Protein AF-A0A976MBE5-F1 (afdb_monomer_lite)

Organism: Theileria orientalis (NCBI:txid68886)

Secondary structure (DSSP, 8-state):
------PPP-PPPPPTT--EEEETTEEEEGGGEEEE-SSEEEEE-SS-SSTT-EEEEESS--SSGGG--HHHHHHHHHHHHHHHHHHHHHHT-SEEEEEE--SGGGT--SSS--EEEEEE-TTSSSSTTHHHHHHHTT-SPPPPHHHHHHHHHHHHHHHHHHHHH--TT-----PPPHHHHHHHTTEEEE-S---HHHHHHHHHHHHHHHHH-SSS-EEEEEEE-----TT--TTHHHHHHHHHHHHHHH-SS-EEEEEEEEEETHHHHHHHTSPTT-EEE-TT-EEEE-PPPPP--S--HHHHHHHHHHHHHHHHHHHHHHHHHHT--HHHHHHHHHH-EEE-HHHHHHHTS-SEE-----

Foldseek 3Di:
DDPPPDPQWDWDDDDPPDQFADQQPDTHGPLQWQTDTPFKTKGQDQFDAAPLWIKIFTSPFAQFPVRDDPNNVLNSVLVLVLSLVLSCVLVVAPGWDWDWQGDVVSLDPGRGTMITIHGHHVPPDPDPVCVSVCVSVVHGDGDDPVRSSVSSVSSNVSSVVSVVVDSRSPPPVPPPPPCVVCLVVLEAEAAEAQAPVSLVVLLVSLVVSLVVDLEEAHEYEDHYQNDDDPPDAAPRSLVSLVSSLVSQVVGSHQYAYEHEAEQEDSSLLNLLSGDPPRREYEQHHKYKQAHDDHDDDDDPPVVVVVSVVVNVVSVVSSLVSLCVSQVHDSVVSVVRHHVMDMDGRVRCCVSRSGPYYDPPPD

Sequence (362 aa):
MPIRTGIPFELLKIPQTIEFFQFGPVKIFNSQVFAKSKLSYAFVNIKPFAPGHSLVSPLRVVNRYKDLTAEEVYDWSCLVQVVAESLEKMYKGTSCSIIVQDGPEAGQTIPHLHAHIIPRKKDDMDNPDSIYDKVDNNEGTLKTVEEMAELATETKKYVELVANSKSVGSYKSRPPDLPSLLLSERIVYIGYPIQQTVAHLVISQLLYLDYDSQEKPIKIYINSDNEYTKEEGLSTSEIDALNIVDVINYLKNDVITINLGKAYGPAAIILASGTPGKRYVLPRSYTLLRQSPATISFRQAEDIAIYSDEILKARKAIVNVLSKACNKETPEILDRINRGDYMDSQETVNFGLADKILEDIK

InterPro domains:
  IPR001907 ATP-dependent Clp protease proteolytic subunit [PR00127] (177-192)
  IPR001907 ATP-dependent Clp protease proteolytic subunit [PR00127] (257-274)
  IPR001907 ATP-dependent Clp protease proteolytic subunit [PR00127] (278-297)
  IPR001907 ATP-dependent Clp protease proteolytic subunit [PR00127] (336-355)
  IPR001907 ATP-dependent Clp protease proteolytic subunit [cd07017] (177-357)
  IPR011146 HIT-like domain [PF01230] (30-122)
  IPR011146 HIT-like domain [PS51084] (19-127)
  IPR023562 Clp protease proteolytic subunit /Translocation-enhancing protein TepA [PF00574] (177-359)
  IPR023562 Clp protease proteolytic subunit /Translocation-enhancing protein TepA [PTHR10381] (151-359)
  IPR029045 ClpP/crotonase-like domain superfamily [SSF52096] (170-360)
  IPR036265 HIT-like superfamily [G3DSA:3.30.428.10] (20-159)
  IPR036265 HIT-like superfamily [SSF54197] (28-153)
  IPR039383 FHIT family [cd01275] (23-136)

Structure (mmCIF, N/CA/C/O backbone):
data_AF-A0A976MBE5-F1
#
_entry.id   AF-A0A976MBE5-F1
#
loop_
_atom_site.group_PDB
_atom_site.id
_atom_site.type_symbol
_atom_site.label_atom_id
_atom_site.label_alt_id
_atom_site.label_comp_id
_atom_site.label_asym_id
_atom_site.label_entity_id
_atom_site.label_seq_id
_atom_site.pdbx_PDB_ins_code
_atom_site.Cartn_x
_atom_site.Cartn_y
_atom_site.Cartn_z
_atom_site.occupancy
_atom_site.B_iso_or_equiv
_atom_site.auth_seq_id
_atom_site.auth_comp_id
_atom_site.auth_asym_id
_atom_site.auth_atom_id
_atom_site.pdbx_PDB_model_num
ATOM 1 N N . MET A 1 1 ? 3.316 10.613 -1.545 1.00 32.41 1 MET A N 1
ATOM 2 C CA . MET A 1 1 ? 4.023 10.374 -2.828 1.00 32.41 1 MET A CA 1
ATOM 3 C C . MET A 1 1 ? 3.695 8.950 -3.249 1.00 32.41 1 MET A C 1
ATOM 5 O O . MET A 1 1 ? 3.899 8.074 -2.418 1.00 32.41 1 MET A O 1
ATOM 9 N N . PRO A 1 2 ? 3.077 8.696 -4.414 1.00 33.22 2 PRO A N 1
ATOM 10 C CA . PRO A 1 2 ? 2.443 7.409 -4.655 1.00 33.22 2 PRO A CA 1
ATOM 11 C C . PRO A 1 2 ? 3.500 6.335 -4.910 1.00 33.22 2 PRO A C 1
ATOM 13 O O . PRO A 1 2 ? 4.254 6.404 -5.878 1.00 33.22 2 PRO A O 1
ATOM 16 N N . ILE A 1 3 ? 3.495 5.306 -4.067 1.00 34.41 3 ILE A N 1
ATOM 17 C CA . ILE A 1 3 ? 4.054 3.990 -4.373 1.00 34.41 3 ILE A CA 1
ATOM 18 C C . ILE A 1 3 ? 3.074 3.335 -5.361 1.00 34.41 3 ILE A C 1
ATOM 20 O O . ILE A 1 3 ? 2.311 2.443 -5.020 1.00 34.41 3 ILE A O 1
ATOM 24 N N . ARG A 1 4 ? 3.020 3.844 -6.596 1.00 37.09 4 ARG A N 1
ATOM 25 C CA . ARG A 1 4 ? 2.508 3.085 -7.743 1.00 37.09 4 ARG A CA 1
ATOM 26 C C . ARG A 1 4 ? 3.725 2.468 -8.410 1.00 37.09 4 ARG A C 1
ATOM 28 O O . ARG A 1 4 ? 4.304 3.025 -9.336 1.00 37.09 4 ARG A O 1
ATOM 35 N N . THR A 1 5 ? 4.183 1.363 -7.839 1.00 36.84 5 THR A N 1
ATOM 36 C CA . THR A 1 5 ? 5.299 0.583 -8.366 1.00 36.84 5 THR A CA 1
ATOM 37 C C . THR A 1 5 ? 4.878 -0.077 -9.669 1.00 36.84 5 THR A C 1
ATOM 39 O O . THR A 1 5 ? 4.110 -1.031 -9.642 1.00 36.84 5 THR A O 1
ATOM 42 N N . GLY A 1 6 ? 5.413 0.447 -10.773 1.00 41.72 6 GLY A N 1
ATOM 43 C CA . GLY A 1 6 ? 5.666 -0.265 -12.021 1.00 41.72 6 GLY A CA 1
ATOM 44 C C . GLY A 1 6 ? 4.429 -0.722 -12.783 1.00 41.72 6 GLY A C 1
ATOM 45 O O . GLY A 1 6 ? 3.764 -1.683 -12.412 1.00 41.72 6 GLY A O 1
ATOM 46 N N . ILE A 1 7 ? 4.198 -0.127 -13.953 1.00 44.12 7 ILE A N 1
ATOM 47 C CA . ILE A 1 7 ? 3.603 -0.906 -15.042 1.00 44.12 7 ILE A CA 1
ATOM 48 C C . ILE A 1 7 ? 4.492 -2.153 -15.184 1.00 44.12 7 ILE A C 1
ATOM 50 O O . ILE A 1 7 ? 5.709 -1.987 -15.330 1.00 44.12 7 ILE A O 1
ATOM 54 N N . PRO A 1 8 ? 3.957 -3.382 -15.076 1.00 59.53 8 PRO A N 1
ATOM 55 C CA . PRO A 1 8 ? 4.763 -4.560 -15.341 1.00 59.53 8 PRO A CA 1
ATOM 56 C C . PRO A 1 8 ? 5.288 -4.430 -16.768 1.00 59.53 8 PRO A C 1
ATOM 58 O O . PRO A 1 8 ? 4.524 -4.158 -17.694 1.00 59.53 8 PRO A O 1
ATOM 61 N N . PHE A 1 9 ? 6.604 -4.545 -16.934 1.00 69.25 9 PHE A N 1
ATOM 62 C CA . PHE A 1 9 ? 7.165 -4.616 -18.268 1.00 69.25 9 PHE A CA 1
ATOM 63 C C . PHE A 1 9 ? 6.590 -5.866 -18.942 1.00 69.25 9 PHE A C 1
ATOM 65 O O . PHE A 1 9 ? 6.746 -6.977 -18.435 1.00 69.25 9 PHE A O 1
ATOM 72 N N . GLU A 1 10 ? 5.894 -5.669 -20.056 1.00 78.44 10 GLU A N 1
ATOM 73 C CA . GLU A 1 10 ? 5.249 -6.734 -20.812 1.00 78.44 10 GLU A CA 1
ATOM 74 C C . GLU A 1 10 ? 5.608 -6.583 -22.288 1.00 78.44 10 GLU A C 1
ATOM 76 O O . GLU A 1 10 ? 5.546 -5.488 -22.857 1.00 78.44 10 GLU A O 1
ATOM 81 N N . LEU A 1 11 ? 5.964 -7.704 -22.915 1.00 83.44 11 LEU A N 1
ATOM 82 C CA . LEU A 1 11 ? 6.079 -7.765 -24.362 1.00 83.44 11 LEU A CA 1
ATOM 83 C C . LEU A 1 11 ? 4.690 -7.879 -24.981 1.00 83.44 11 LEU A C 1
ATOM 85 O O . LEU A 1 11 ? 3.944 -8.821 -24.726 1.00 83.44 11 LEU A O 1
ATOM 89 N N . LEU A 1 12 ? 4.368 -6.931 -25.849 1.00 84.75 12 LEU A N 1
ATOM 90 C CA . LEU A 1 12 ? 3.090 -6.866 -26.530 1.00 84.75 12 LEU A CA 1
ATOM 91 C C . LEU A 1 12 ? 3.175 -7.541 -27.894 1.00 84.75 12 LEU A C 1
ATOM 93 O O . LEU A 1 12 ? 4.134 -7.370 -28.651 1.00 84.75 12 LEU A O 1
ATOM 97 N N . LYS A 1 13 ? 2.102 -8.247 -28.264 1.00 86.31 13 LYS A N 1
ATOM 98 C CA . LYS A 1 13 ? 1.925 -8.698 -29.645 1.00 86.31 13 LYS A CA 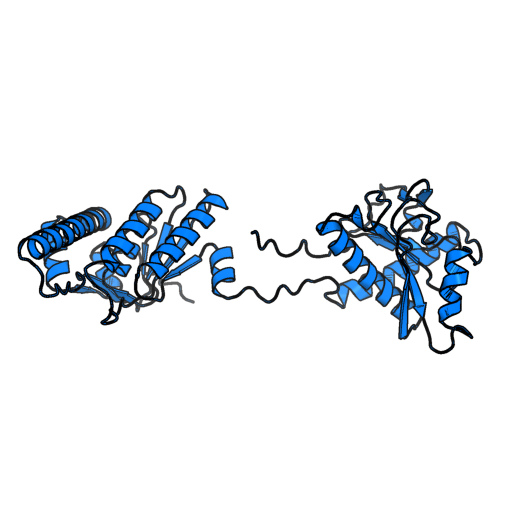1
ATOM 99 C C . LYS A 1 13 ? 1.862 -7.479 -30.559 1.00 86.31 13 LYS A C 1
ATOM 101 O O . LYS A 1 13 ? 1.098 -6.545 -30.314 1.00 86.31 13 LYS A O 1
ATOM 106 N N . ILE A 1 14 ? 2.646 -7.506 -31.630 1.00 84.31 14 ILE A N 1
ATOM 107 C CA . ILE A 1 14 ? 2.610 -6.470 -32.658 1.00 84.31 14 ILE A CA 1
ATOM 108 C C . ILE A 1 14 ? 1.386 -6.736 -33.549 1.00 84.31 14 ILE A C 1
ATOM 110 O O . ILE A 1 14 ? 1.323 -7.800 -34.171 1.00 84.31 14 ILE A O 1
ATOM 114 N N . PRO A 1 15 ? 0.396 -5.827 -33.609 1.00 81.25 15 PRO A N 1
ATOM 115 C CA . PRO A 1 15 ? -0.765 -6.009 -34.470 1.00 81.25 15 PRO A CA 1
ATOM 116 C C . PRO A 1 15 ? -0.351 -6.055 -35.943 1.00 81.25 15 PRO A C 1
ATOM 118 O O . PRO A 1 15 ? 0.437 -5.223 -36.390 1.00 81.25 15 PRO A O 1
ATOM 121 N N . GLN A 1 16 ? -0.930 -6.978 -36.715 1.00 79.44 16 GLN A N 1
ATOM 122 C CA . GLN A 1 16 ? -0.707 -7.058 -38.168 1.00 79.44 16 GLN A CA 1
ATOM 123 C C . GLN A 1 16 ? -1.240 -5.830 -38.923 1.00 79.44 16 GLN A C 1
ATOM 125 O O . GLN A 1 16 ? -0.851 -5.592 -40.058 1.00 79.44 16 GLN A O 1
ATOM 130 N N . THR A 1 17 ? -2.109 -5.037 -38.290 1.00 82.81 17 THR A N 1
ATOM 131 C CA . THR A 1 17 ? -2.665 -3.797 -38.844 1.00 82.81 17 THR A CA 1
ATOM 132 C C . THR A 1 17 ? -1.672 -2.635 -38.873 1.00 82.81 17 THR A C 1
ATOM 134 O O . THR A 1 17 ? -1.930 -1.643 -39.547 1.00 82.81 17 THR A O 1
ATOM 137 N N . ILE A 1 18 ? -0.556 -2.716 -38.141 1.00 86.25 18 ILE A N 1
ATOM 138 C CA . ILE A 1 18 ? 0.491 -1.690 -38.179 1.00 86.25 18 ILE A CA 1
ATOM 139 C C . ILE A 1 18 ? 1.402 -1.984 -39.369 1.00 86.25 18 ILE A C 1
ATOM 141 O O . ILE A 1 18 ? 2.072 -3.011 -39.383 1.00 86.25 18 ILE A O 1
ATOM 145 N N . GLU A 1 19 ? 1.466 -1.083 -40.345 1.00 88.56 19 GLU A N 1
ATOM 146 C CA . GLU A 1 19 ? 2.365 -1.242 -41.498 1.00 88.56 19 GLU A CA 1
ATOM 147 C C . GLU A 1 19 ? 3.816 -0.876 -41.152 1.00 88.56 19 GLU A C 1
ATOM 149 O O . GLU A 1 19 ? 4.756 -1.583 -41.523 1.00 88.56 19 GLU A O 1
ATOM 154 N N . PHE A 1 20 ? 4.006 0.220 -40.412 1.00 93.38 20 PHE A N 1
ATOM 155 C CA . PHE A 1 20 ? 5.320 0.730 -40.034 1.00 93.38 20 PHE A CA 1
ATOM 156 C C . PHE A 1 20 ? 5.301 1.457 -38.684 1.00 93.38 20 PHE A C 1
ATOM 158 O O . PHE A 1 20 ? 4.262 1.919 -38.212 1.00 93.38 20 PHE A O 1
ATOM 165 N N . PHE A 1 21 ? 6.484 1.585 -38.092 1.00 94.31 21 PHE A N 1
ATOM 166 C CA . PHE A 1 21 ? 6.779 2.385 -36.911 1.00 94.31 21 PHE A CA 1
ATOM 167 C C . PHE A 1 21 ? 7.607 3.607 -37.312 1.00 94.31 21 PHE A C 1
ATOM 169 O O . PHE A 1 21 ? 8.403 3.550 -38.254 1.00 94.31 21 PHE A O 1
ATOM 176 N N . GLN A 1 22 ? 7.405 4.721 -36.609 1.00 95.69 22 GLN A N 1
ATOM 177 C CA . GLN A 1 22 ? 8.139 5.954 -36.873 1.00 95.69 22 GLN A CA 1
ATOM 178 C C . GLN A 1 22 ? 9.476 5.938 -36.128 1.00 95.69 22 GLN A C 1
ATOM 180 O O . GLN A 1 22 ? 9.496 5.864 -34.903 1.00 95.69 22 GLN A O 1
ATOM 185 N N . PHE A 1 23 ? 10.578 6.064 -36.868 1.00 95.75 23 PHE A N 1
ATOM 186 C CA . PHE A 1 23 ? 11.932 6.164 -36.337 1.00 95.75 23 PHE A CA 1
ATOM 187 C C . PHE A 1 23 ? 12.566 7.502 -36.754 1.00 95.75 23 PHE A C 1
ATOM 189 O O . PHE A 1 23 ? 13.260 7.601 -37.767 1.00 95.75 23 PHE A O 1
ATOM 196 N N . GLY A 1 24 ? 12.267 8.577 -36.016 1.00 93.31 24 GLY A N 1
ATOM 197 C CA . GLY A 1 24 ? 12.671 9.931 -36.415 1.00 93.31 24 GLY A CA 1
ATOM 198 C C . GLY A 1 24 ? 12.044 10.303 -37.769 1.00 93.31 24 GLY A C 1
ATOM 199 O O . GLY A 1 24 ? 10.820 10.269 -37.871 1.00 93.31 24 GLY A O 1
ATOM 200 N N . PRO A 1 25 ? 12.820 10.627 -38.821 1.00 93.38 25 PRO A N 1
ATOM 201 C CA . PRO A 1 25 ? 12.311 10.847 -40.176 1.00 93.38 25 PRO A CA 1
ATOM 202 C C . PRO A 1 25 ? 12.132 9.549 -40.992 1.00 93.38 25 PRO A C 1
ATOM 204 O O . PRO A 1 25 ? 11.602 9.597 -42.101 1.00 93.38 25 PRO A O 1
ATOM 207 N N . VAL A 1 26 ? 12.570 8.395 -40.476 1.00 94.00 26 VAL A N 1
ATOM 208 C CA . VAL A 1 26 ? 12.582 7.103 -41.180 1.00 94.00 26 VAL A CA 1
ATOM 209 C C . VAL A 1 26 ? 11.377 6.254 -40.770 1.00 94.00 26 VAL A C 1
ATOM 211 O O . VAL A 1 26 ? 10.885 6.344 -39.646 1.00 94.00 26 VAL A O 1
ATOM 214 N N . LYS A 1 27 ? 10.894 5.407 -41.684 1.00 94.75 27 LYS A N 1
ATOM 215 C CA . LYS A 1 27 ? 9.860 4.403 -41.405 1.00 94.75 27 LYS A CA 1
ATOM 216 C C . LYS A 1 27 ? 10.495 3.023 -41.286 1.00 94.75 27 LYS A C 1
ATOM 218 O O . LYS A 1 27 ? 11.219 2.613 -42.188 1.00 94.75 27 LYS A O 1
ATOM 223 N N . ILE A 1 28 ? 10.186 2.314 -40.205 1.00 95.69 28 ILE A N 1
ATOM 224 C CA . ILE A 1 28 ? 10.599 0.924 -39.984 1.00 95.69 28 ILE A CA 1
ATOM 225 C C . ILE A 1 28 ? 9.395 0.032 -40.237 1.00 95.69 28 ILE A C 1
ATOM 227 O O . ILE A 1 28 ? 8.380 0.161 -39.553 1.00 95.69 28 ILE A O 1
ATOM 231 N N . PHE A 1 29 ? 9.479 -0.859 -41.220 1.00 94.81 29 PHE A N 1
ATOM 232 C CA . PHE A 1 29 ? 8.369 -1.759 -41.521 1.00 94.81 29 PHE A CA 1
ATOM 233 C C . PHE A 1 29 ? 8.149 -2.736 -40.371 1.00 94.81 29 PHE A C 1
ATOM 235 O O . PHE A 1 29 ? 9.099 -3.180 -39.731 1.00 94.81 29 PHE A O 1
ATOM 242 N N . ASN A 1 30 ? 6.895 -3.115 -40.129 1.00 93.44 30 ASN A N 1
ATOM 243 C CA . ASN A 1 30 ? 6.549 -4.077 -39.079 1.00 93.44 30 ASN A CA 1
ATOM 244 C C . ASN A 1 30 ? 7.340 -5.392 -39.214 1.00 93.44 30 ASN A C 1
ATOM 246 O O . ASN A 1 30 ? 7.809 -5.932 -38.219 1.00 93.44 30 ASN A O 1
ATOM 250 N N . SER A 1 31 ? 7.603 -5.840 -40.447 1.00 94.00 31 SER A N 1
ATOM 251 C CA . SER A 1 31 ? 8.430 -7.021 -40.725 1.00 94.00 31 SER A CA 1
ATOM 252 C C . SER A 1 31 ? 9.848 -6.949 -40.150 1.00 94.00 31 SER A C 1
ATOM 254 O O . SER A 1 31 ? 10.450 -7.989 -39.921 1.00 94.00 31 SER A O 1
ATOM 256 N N . GLN A 1 32 ? 10.378 -5.752 -39.895 1.00 95.62 32 GLN A N 1
ATOM 257 C CA . GLN A 1 32 ? 11.725 -5.519 -39.366 1.00 95.62 32 GLN A CA 1
ATOM 258 C C . GLN A 1 32 ? 11.743 -5.415 -37.829 1.00 95.62 32 GLN A C 1
ATOM 260 O O . GLN A 1 32 ? 12.816 -5.385 -37.221 1.00 95.62 32 GLN A O 1
ATOM 265 N N . VAL A 1 33 ? 10.569 -5.345 -37.192 1.00 96.81 33 VAL A N 1
ATOM 266 C CA . VAL A 1 33 ? 10.404 -5.216 -35.740 1.00 96.81 33 VAL A CA 1
ATOM 267 C C . VAL A 1 33 ? 10.233 -6.598 -35.123 1.00 96.81 33 VAL A C 1
ATOM 269 O O . VAL A 1 33 ? 9.331 -7.352 -35.480 1.00 96.81 33 VAL A O 1
ATOM 272 N N . PHE A 1 34 ? 11.076 -6.925 -34.147 1.00 95.69 34 PHE A N 1
ATOM 273 C CA . PHE A 1 34 ? 11.062 -8.239 -33.499 1.00 95.69 34 PHE A CA 1
ATOM 274 C C . PHE A 1 34 ? 10.587 -8.201 -32.043 1.00 95.69 34 PHE A C 1
ATOM 276 O O . PHE A 1 34 ? 10.244 -9.247 -31.494 1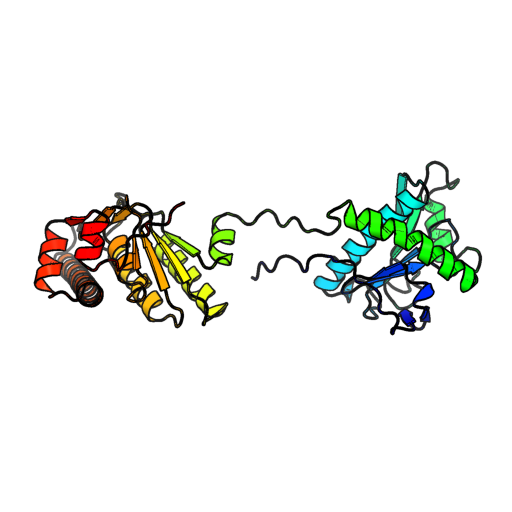.00 95.69 34 PHE A O 1
ATOM 283 N N . ALA A 1 35 ? 10.515 -7.021 -31.416 1.00 94.44 35 ALA A N 1
ATOM 284 C CA . ALA A 1 35 ? 9.959 -6.860 -30.075 1.00 94.44 35 ALA A CA 1
ATOM 285 C C . ALA A 1 35 ? 9.252 -5.511 -29.909 1.00 94.44 35 ALA A C 1
ATOM 287 O O . ALA A 1 35 ? 9.656 -4.504 -30.491 1.00 94.44 35 ALA A O 1
ATOM 288 N N . LYS A 1 36 ? 8.210 -5.484 -29.078 1.00 94.81 36 LYS A N 1
ATOM 289 C CA . LYS A 1 36 ? 7.477 -4.271 -28.711 1.00 94.81 36 LYS A CA 1
ATOM 290 C C . LYS A 1 36 ? 7.023 -4.373 -27.257 1.00 94.81 36 LYS A C 1
ATOM 292 O O . LYS A 1 36 ? 6.491 -5.403 -26.859 1.00 94.81 36 LYS A O 1
ATOM 297 N N . SER A 1 37 ? 7.198 -3.303 -26.499 1.00 92.06 37 SER A N 1
ATOM 298 C CA . SER A 1 37 ? 6.630 -3.101 -25.164 1.00 92.06 37 SER A CA 1
ATOM 299 C C . SER A 1 37 ? 5.550 -2.013 -25.214 1.00 92.06 37 SER A C 1
ATOM 301 O O . SER A 1 37 ? 5.098 -1.606 -26.293 1.00 92.06 37 SER A O 1
ATOM 303 N N . LYS A 1 38 ? 5.087 -1.533 -24.056 1.00 91.94 38 LYS A N 1
ATOM 304 C CA . LYS A 1 38 ? 4.051 -0.494 -24.005 1.00 91.94 38 LYS A CA 1
ATOM 305 C C . LYS A 1 38 ? 4.526 0.811 -24.644 1.00 91.94 38 LYS A C 1
ATOM 307 O O . LYS A 1 38 ? 3.738 1.457 -25.335 1.00 91.94 38 LYS A O 1
ATOM 312 N N . LEU A 1 39 ? 5.782 1.190 -24.403 1.00 94.88 39 LEU A N 1
ATOM 313 C CA . LEU A 1 39 ? 6.323 2.499 -24.777 1.00 94.88 39 LEU A CA 1
ATOM 314 C C . LEU A 1 39 ? 7.556 2.418 -25.682 1.00 94.88 39 LEU A C 1
ATOM 316 O O . LEU A 1 39 ? 8.031 3.463 -26.113 1.00 94.88 39 LEU A O 1
ATOM 320 N N . SER A 1 40 ? 8.039 1.220 -26.021 1.00 96.12 40 SER A N 1
ATOM 321 C CA . SER A 1 40 ? 9.274 1.020 -26.787 1.00 96.12 40 SER A CA 1
ATOM 322 C C . SER A 1 40 ? 9.155 -0.126 -27.791 1.00 96.12 40 SER A C 1
ATOM 324 O O . SER A 1 40 ? 8.234 -0.945 -27.743 1.00 96.12 40 SER A O 1
ATOM 326 N N . TYR A 1 41 ? 10.085 -0.183 -28.737 1.00 97.62 41 TYR A N 1
ATOM 327 C CA . TYR A 1 41 ? 10.160 -1.228 -29.752 1.00 97.62 41 TYR A CA 1
ATOM 328 C C . TYR A 1 41 ? 11.612 -1.502 -30.152 1.00 97.62 41 TYR A C 1
ATOM 330 O O . TYR A 1 41 ? 12.495 -0.660 -29.971 1.00 97.62 41 TYR A O 1
ATOM 338 N N . ALA A 1 42 ? 11.857 -2.708 -30.661 1.00 97.69 42 ALA A N 1
ATOM 339 C CA . ALA A 1 42 ? 13.169 -3.169 -31.092 1.00 97.69 42 ALA A CA 1
ATOM 340 C C . ALA A 1 42 ? 13.114 -3.746 -32.504 1.00 97.69 42 ALA A C 1
ATOM 342 O O . ALA A 1 42 ? 12.192 -4.492 -32.854 1.00 97.69 42 ALA A O 1
ATOM 343 N N . PHE A 1 43 ? 14.109 -3.397 -33.308 1.00 97.81 43 PHE A N 1
ATOM 344 C CA . PHE A 1 43 ? 14.156 -3.704 -34.730 1.00 97.81 43 PHE A CA 1
ATOM 345 C C . PHE A 1 43 ? 15.590 -3.930 -35.205 1.00 97.81 43 PHE A C 1
ATOM 347 O O . PHE A 1 43 ? 16.557 -3.518 -34.561 1.00 97.81 43 PHE A O 1
ATOM 354 N N . VAL A 1 44 ? 15.734 -4.642 -36.319 1.00 96.56 44 VAL A N 1
ATOM 355 C CA . VAL A 1 44 ? 17.049 -4.966 -36.886 1.00 96.56 44 VAL A CA 1
ATOM 356 C C . VAL A 1 44 ? 17.679 -3.737 -37.549 1.00 96.56 44 VAL A C 1
ATOM 358 O O . VAL A 1 44 ? 16.977 -2.912 -38.135 1.00 96.56 44 VAL A O 1
ATOM 361 N N . ASN A 1 45 ? 19.006 -3.600 -37.473 1.00 93.88 45 ASN A N 1
ATOM 362 C CA . ASN A 1 45 ? 19.706 -2.517 -38.165 1.00 93.88 45 ASN A CA 1
ATOM 363 C C . ASN A 1 45 ? 19.756 -2.786 -39.683 1.00 93.88 45 ASN A C 1
ATOM 365 O O . ASN A 1 45 ? 19.978 -3.918 -40.109 1.00 93.88 45 ASN A O 1
ATOM 369 N N . ILE A 1 46 ? 19.584 -1.744 -40.503 1.00 92.19 46 ILE A N 1
ATOM 370 C CA . ILE A 1 46 ? 19.656 -1.828 -41.972 1.00 92.19 46 ILE A CA 1
ATOM 371 C C . ILE A 1 46 ? 21.092 -1.995 -42.484 1.00 92.19 46 ILE A C 1
ATOM 373 O O . ILE A 1 46 ? 21.316 -2.596 -43.534 1.00 92.19 46 ILE A O 1
ATOM 377 N N . LYS A 1 47 ? 22.074 -1.471 -41.743 1.00 90.88 47 LYS A N 1
ATOM 378 C CA . LYS A 1 47 ? 23.496 -1.550 -42.088 1.00 90.88 47 LYS A CA 1
ATOM 379 C C . LYS A 1 47 ? 24.299 -2.091 -40.899 1.00 90.88 47 LYS A C 1
ATOM 381 O O . LYS A 1 47 ? 25.016 -1.338 -40.248 1.00 90.88 47 LYS A O 1
ATOM 386 N N . PRO A 1 48 ? 24.141 -3.379 -40.552 1.00 89.19 48 PRO A N 1
ATOM 387 C CA . PRO A 1 48 ? 24.879 -3.971 -39.447 1.00 89.19 48 PRO A CA 1
ATOM 388 C C . PRO A 1 48 ? 26.361 -4.134 -39.816 1.00 89.19 48 PRO A C 1
ATOM 390 O O . PRO A 1 48 ? 26.687 -4.658 -40.885 1.00 89.19 48 PRO A O 1
ATOM 393 N N . PHE A 1 49 ? 27.269 -3.740 -38.920 1.00 86.94 49 PHE A N 1
ATOM 394 C CA . PHE A 1 49 ? 28.700 -4.070 -39.047 1.00 86.94 49 PHE A CA 1
ATOM 395 C C . PHE A 1 49 ? 29.098 -5.346 -38.297 1.00 86.94 49 PHE A C 1
ATOM 397 O O . PHE A 1 49 ? 30.191 -5.866 -38.508 1.00 86.94 49 PHE A O 1
ATOM 404 N N . ALA A 1 50 ? 28.226 -5.856 -37.426 1.00 87.88 50 ALA A N 1
ATOM 405 C CA . ALA A 1 50 ? 28.433 -7.089 -36.677 1.00 87.88 50 ALA A CA 1
ATOM 406 C C . ALA A 1 50 ? 27.140 -7.926 -36.633 1.00 87.88 50 ALA A C 1
ATOM 408 O O . ALA A 1 50 ? 26.041 -7.357 -36.645 1.00 87.88 50 ALA A O 1
ATOM 409 N N . PRO A 1 51 ? 27.236 -9.269 -36.563 1.00 89.69 51 PRO A N 1
ATOM 410 C CA . PRO A 1 51 ? 26.072 -10.129 -36.372 1.00 89.69 51 PRO A CA 1
ATOM 411 C C . PRO A 1 51 ? 25.271 -9.735 -35.124 1.00 89.69 51 PRO A C 1
ATOM 413 O O . PRO A 1 51 ? 25.836 -9.544 -34.050 1.00 89.69 51 PRO A O 1
ATOM 416 N N . GLY A 1 52 ? 23.952 -9.611 -35.273 1.00 90.94 52 GLY A N 1
ATOM 417 C CA . GLY A 1 52 ? 23.043 -9.244 -34.187 1.00 90.94 52 GLY A CA 1
ATOM 418 C C . GLY A 1 52 ? 22.933 -7.753 -33.888 1.00 90.94 52 GLY A C 1
ATOM 419 O O . GLY A 1 52 ? 22.138 -7.390 -33.027 1.00 90.94 52 GLY A O 1
ATOM 420 N N . HIS A 1 53 ? 23.659 -6.882 -34.600 1.00 95.56 53 HIS A N 1
ATOM 421 C CA . HIS A 1 53 ? 23.541 -5.428 -34.448 1.00 95.56 53 HIS A CA 1
ATOM 422 C C . HIS A 1 53 ? 22.101 -4.963 -34.693 1.00 95.56 53 HIS A C 1
ATOM 424 O O . HIS A 1 53 ? 21.615 -4.934 -35.823 1.00 95.56 53 HIS A O 1
ATOM 430 N N . SER A 1 54 ? 21.427 -4.603 -33.605 1.00 97.25 54 SER A N 1
ATOM 431 C CA . SER A 1 54 ? 20.012 -4.233 -33.585 1.00 97.25 54 SER A CA 1
ATOM 432 C C . SER A 1 54 ? 19.802 -2.935 -32.817 1.00 97.25 54 SER A C 1
ATOM 434 O O . SER A 1 54 ? 20.718 -2.422 -32.171 1.00 97.25 54 SER A O 1
ATOM 436 N N . LEU A 1 55 ? 18.591 -2.396 -32.900 1.00 97.69 55 LEU A N 1
ATOM 437 C CA . LEU A 1 55 ? 18.222 -1.098 -32.356 1.00 97.69 55 LEU A CA 1
ATOM 438 C C . LEU A 1 55 ? 17.038 -1.225 -31.399 1.00 97.69 55 LEU A C 1
ATOM 440 O O . LEU A 1 55 ? 16.114 -1.997 -31.650 1.00 97.69 55 LEU A O 1
ATOM 444 N N . VAL A 1 56 ? 17.055 -0.441 -30.318 1.00 98.06 56 VAL A N 1
ATOM 445 C CA . VAL A 1 56 ? 15.929 -0.298 -29.378 1.00 98.06 56 VAL A CA 1
ATOM 446 C C . VAL A 1 56 ? 15.608 1.178 -29.186 1.00 98.06 56 VAL A C 1
ATOM 448 O O . VAL A 1 56 ? 16.496 1.970 -28.868 1.00 98.06 56 VAL A O 1
ATOM 451 N N . SER A 1 57 ? 14.343 1.559 -29.347 1.00 97.88 57 SER A N 1
ATOM 452 C CA . SER A 1 57 ? 13.912 2.960 -29.369 1.00 97.88 57 SER A CA 1
ATOM 453 C C . SER A 1 57 ? 12.522 3.134 -28.729 1.00 97.88 57 SER A C 1
ATOM 455 O O . SER A 1 57 ? 11.718 2.196 -28.770 1.00 97.88 57 SER A O 1
ATOM 457 N N . PRO A 1 58 ? 12.215 4.281 -28.092 1.00 97.56 58 PRO A N 1
ATOM 458 C CA . PRO A 1 58 ? 10.864 4.574 -27.619 1.00 97.56 58 PRO A CA 1
ATOM 459 C C . PRO A 1 58 ? 9.902 4.763 -28.803 1.00 97.56 58 PRO A C 1
ATOM 461 O O . PRO A 1 58 ? 10.271 5.295 -29.840 1.00 97.56 58 PRO A O 1
ATOM 464 N N . LEU A 1 59 ? 8.641 4.352 -28.651 1.00 96.50 59 LEU A N 1
ATOM 465 C CA . LEU A 1 59 ? 7.593 4.494 -29.672 1.00 96.50 59 LEU A CA 1
ATOM 466 C C . LEU A 1 59 ? 7.266 5.961 -29.970 1.00 96.50 59 LEU A C 1
ATOM 468 O O . LEU A 1 59 ? 6.948 6.310 -31.107 1.00 96.50 59 LEU A O 1
ATOM 472 N N . ARG A 1 60 ? 7.307 6.820 -28.945 1.00 96.75 60 ARG A N 1
ATOM 473 C CA . ARG A 1 60 ? 7.210 8.267 -29.133 1.00 96.75 60 ARG A CA 1
ATOM 474 C C . ARG A 1 60 ? 8.532 8.757 -29.709 1.00 96.75 60 ARG A C 1
ATOM 476 O O . ARG A 1 60 ? 9.588 8.450 -29.169 1.00 96.75 60 ARG A O 1
ATOM 483 N N . VAL A 1 61 ? 8.474 9.565 -30.765 1.00 96.81 61 VAL A N 1
ATOM 484 C CA . VAL A 1 61 ? 9.679 10.185 -31.322 1.00 96.81 61 VAL A CA 1
ATOM 485 C C . VAL A 1 61 ? 10.216 11.206 -30.321 1.00 96.81 61 VAL A C 1
ATOM 487 O O . VAL A 1 61 ? 9.578 12.218 -30.031 1.00 96.81 61 VAL A O 1
ATOM 490 N N . VAL A 1 62 ? 11.383 10.895 -29.769 1.00 96.12 62 VAL A N 1
ATOM 491 C CA . VAL A 1 62 ? 12.100 11.687 -28.769 1.00 96.12 62 VAL A CA 1
ATOM 492 C C . VAL A 1 62 ? 13.529 11.868 -29.247 1.00 96.12 62 VAL A C 1
ATOM 494 O O . VAL A 1 62 ? 14.162 10.865 -29.554 1.00 96.12 62 VAL A O 1
ATOM 497 N N . ASN A 1 63 ? 14.045 13.098 -29.309 1.00 95.94 63 ASN A N 1
ATOM 498 C CA . ASN A 1 63 ? 15.379 13.365 -29.862 1.00 95.94 63 ASN A CA 1
ATOM 499 C C . ASN A 1 63 ? 16.492 13.011 -28.874 1.00 95.94 63 ASN A C 1
ATOM 501 O O . ASN A 1 63 ? 17.519 12.468 -29.277 1.00 95.94 63 ASN A O 1
ATOM 505 N N . ARG A 1 64 ? 16.288 13.328 -27.590 1.00 95.94 64 ARG A N 1
ATOM 506 C CA . ARG A 1 64 ? 17.310 13.223 -26.548 1.00 95.94 64 ARG A CA 1
ATOM 507 C C . ARG A 1 64 ? 16.853 12.366 -25.375 1.00 95.94 64 ARG A C 1
ATOM 509 O O . ARG A 1 64 ? 15.674 12.333 -25.043 1.00 95.94 64 ARG A O 1
ATOM 516 N N . TYR A 1 65 ? 17.797 11.748 -24.675 1.00 96.12 65 TYR A N 1
ATOM 517 C CA . TYR A 1 65 ? 17.530 10.956 -23.472 1.00 96.12 65 TYR A CA 1
ATOM 518 C C . TYR A 1 65 ? 16.797 11.764 -22.391 1.00 96.12 65 TYR A C 1
ATOM 520 O O . TYR A 1 65 ? 15.855 11.277 -21.771 1.00 96.12 65 TYR A O 1
ATOM 528 N N . LYS A 1 66 ? 17.172 13.038 -22.216 1.00 95.75 66 LYS A N 1
ATOM 529 C CA . LYS A 1 66 ? 16.546 13.954 -21.245 1.00 95.75 66 LYS A CA 1
ATOM 530 C C . LYS A 1 66 ? 15.062 14.253 -21.512 1.00 95.75 66 LYS A C 1
ATOM 532 O O . LYS A 1 66 ? 14.391 14.771 -20.627 1.00 95.75 66 LYS A O 1
ATOM 537 N N . ASP A 1 67 ? 14.575 13.977 -22.720 1.00 96.12 67 ASP A N 1
ATOM 538 C CA . ASP A 1 67 ? 13.204 14.276 -23.143 1.00 96.12 67 ASP A CA 1
ATOM 539 C C . ASP A 1 67 ? 12.245 13.088 -22.870 1.00 96.12 67 ASP A C 1
ATOM 541 O O . ASP A 1 67 ? 11.052 13.151 -23.201 1.00 96.12 67 ASP A O 1
ATOM 545 N N . LEU A 1 68 ? 12.751 11.988 -22.290 1.00 96.06 68 LEU A N 1
ATOM 546 C CA . LEU A 1 68 ? 11.954 10.846 -21.842 1.00 96.06 68 LEU A CA 1
ATOM 547 C C . LEU A 1 68 ? 11.228 11.137 -20.526 1.00 96.06 68 LEU A C 1
ATOM 549 O O . LEU A 1 68 ? 11.760 11.752 -19.603 1.00 96.06 68 LEU A O 1
ATOM 553 N N . THR A 1 69 ? 10.016 10.607 -20.406 1.00 94.50 69 THR A N 1
ATOM 554 C CA . THR A 1 69 ? 9.314 10.494 -19.124 1.00 94.50 69 THR A CA 1
ATOM 555 C C . THR A 1 69 ? 9.900 9.358 -18.280 1.00 94.50 69 THR A C 1
ATOM 557 O O . THR A 1 69 ? 10.541 8.444 -18.798 1.00 94.50 69 THR A O 1
ATOM 560 N N . ALA A 1 70 ? 9.640 9.361 -16.969 1.00 88.44 70 ALA A N 1
ATOM 561 C CA . ALA A 1 70 ? 10.095 8.288 -16.079 1.00 88.44 70 ALA A CA 1
ATOM 562 C C . ALA A 1 70 ? 9.566 6.898 -16.494 1.00 88.44 70 ALA A C 1
ATOM 564 O O . ALA A 1 70 ? 10.287 5.907 -16.380 1.00 88.44 70 ALA A O 1
ATOM 565 N N . GLU A 1 71 ? 8.332 6.826 -17.008 1.00 87.56 71 GLU A N 1
ATOM 566 C CA . GLU A 1 71 ? 7.752 5.578 -17.522 1.00 87.56 71 GLU A CA 1
ATOM 567 C C . GLU A 1 71 ? 8.479 5.085 -18.779 1.00 87.56 71 GLU A C 1
ATOM 569 O O . GLU A 1 71 ? 8.760 3.894 -18.893 1.00 87.56 71 GLU A O 1
ATOM 574 N N . GLU A 1 72 ? 8.829 5.991 -19.697 1.00 92.94 72 GLU A N 1
ATOM 575 C CA . GLU A 1 72 ? 9.573 5.644 -20.913 1.00 92.94 72 GLU A CA 1
ATOM 576 C C . GLU A 1 72 ? 11.007 5.215 -20.601 1.00 92.94 72 GLU A C 1
ATOM 578 O O . GLU A 1 72 ? 11.467 4.233 -21.171 1.00 92.94 72 GLU A O 1
ATOM 583 N N . VAL A 1 73 ? 11.699 5.885 -19.668 1.00 93.44 73 VAL A N 1
ATOM 584 C CA . VAL A 1 73 ? 13.040 5.464 -19.216 1.00 93.44 73 VAL A CA 1
ATOM 585 C C . VAL A 1 73 ? 13.001 4.025 -18.708 1.00 93.44 73 VAL A C 1
ATOM 587 O O . VAL A 1 73 ? 13.854 3.214 -19.075 1.00 93.44 73 VAL A O 1
ATOM 590 N N . TYR A 1 74 ? 12.007 3.701 -17.881 1.00 89.31 74 TYR A N 1
ATOM 591 C CA . TYR A 1 74 ? 11.837 2.362 -17.332 1.00 89.31 74 TYR A CA 1
ATOM 592 C C . TYR A 1 74 ? 11.545 1.326 -18.423 1.00 89.31 74 TYR A C 1
ATOM 594 O O . TYR A 1 74 ? 12.274 0.341 -18.541 1.00 89.31 74 TYR A O 1
ATOM 602 N N . ASP A 1 75 ? 10.512 1.554 -19.234 1.00 90.62 75 ASP A N 1
ATOM 603 C CA . ASP A 1 75 ? 10.075 0.621 -20.277 1.00 90.62 75 ASP A CA 1
ATOM 604 C C . ASP A 1 75 ? 11.173 0.379 -21.328 1.00 90.62 75 ASP A C 1
ATOM 606 O O . ASP A 1 75 ? 11.470 -0.773 -21.655 1.00 90.62 75 ASP A O 1
ATOM 610 N N . TRP A 1 76 ? 11.844 1.444 -21.779 1.00 94.25 76 TRP A N 1
ATOM 611 C CA . TRP A 1 76 ? 12.945 1.366 -22.740 1.00 94.25 76 TRP A CA 1
ATOM 612 C C . TRP A 1 76 ? 14.141 0.596 -22.177 1.00 94.25 76 TRP A C 1
ATOM 614 O O . TRP A 1 76 ? 14.661 -0.302 -22.840 1.00 94.25 76 TRP A O 1
ATOM 624 N N . SER A 1 77 ? 14.534 0.866 -20.927 1.00 92.31 77 SER A N 1
ATOM 625 C CA . SER A 1 77 ? 15.643 0.156 -20.272 1.00 92.31 77 SER A CA 1
ATOM 626 C C . SER A 1 77 ? 15.351 -1.336 -20.096 1.00 92.31 77 SER A C 1
ATOM 628 O O . SER A 1 77 ? 16.234 -2.172 -20.290 1.00 92.31 77 SER A O 1
ATOM 630 N N . CYS A 1 78 ? 14.108 -1.690 -19.759 1.00 90.19 78 CYS A N 1
ATOM 631 C CA . CYS A 1 78 ? 13.689 -3.086 -19.651 1.00 90.19 78 CYS A CA 1
ATOM 632 C C . CYS A 1 78 ? 13.754 -3.793 -21.010 1.00 90.19 78 CYS A C 1
ATOM 634 O O . CYS A 1 78 ? 14.282 -4.904 -21.100 1.00 90.19 78 CYS A O 1
ATOM 636 N N . LEU A 1 79 ? 13.289 -3.137 -22.079 1.00 92.38 79 LEU A N 1
ATOM 637 C CA . LEU A 1 79 ? 13.368 -3.699 -23.425 1.00 92.38 79 LEU A CA 1
ATOM 638 C C . LEU A 1 79 ? 14.823 -3.880 -23.877 1.00 92.38 79 LEU A C 1
ATOM 640 O O . LEU A 1 79 ? 15.157 -4.935 -24.411 1.00 92.38 79 LEU A O 1
ATOM 644 N N . VAL A 1 80 ? 15.705 -2.913 -23.600 1.00 94.81 80 VAL A N 1
ATOM 645 C CA . VAL A 1 80 ? 17.151 -3.021 -23.866 1.00 94.81 80 VAL A CA 1
ATOM 646 C C . VAL A 1 80 ? 17.751 -4.269 -23.208 1.00 94.81 80 VAL A C 1
ATOM 648 O O . VAL A 1 80 ? 18.470 -5.013 -23.873 1.00 94.81 80 VAL A O 1
ATOM 651 N N . GLN A 1 81 ? 17.420 -4.548 -21.942 1.00 92.00 81 GLN A N 1
ATOM 652 C CA . GLN A 1 81 ? 17.908 -5.743 -21.240 1.00 92.00 81 GLN A CA 1
ATOM 653 C C . GLN A 1 81 ? 17.440 -7.045 -21.904 1.00 92.00 81 GLN A C 1
ATOM 655 O O . GLN A 1 81 ? 18.245 -7.957 -22.099 1.00 92.00 81 GLN A O 1
ATOM 660 N N . VAL A 1 82 ? 16.155 -7.132 -22.273 1.00 91.44 82 VAL A N 1
ATOM 661 C CA . VAL A 1 82 ? 15.606 -8.321 -22.946 1.00 91.44 82 VAL A CA 1
ATOM 662 C C . VAL A 1 82 ? 16.288 -8.539 -24.289 1.00 91.44 82 VAL A C 1
ATOM 664 O O . VAL A 1 82 ? 16.685 -9.661 -24.603 1.00 91.44 82 VAL A O 1
ATOM 667 N N . VAL A 1 83 ? 16.447 -7.479 -25.079 1.00 94.25 83 VAL A N 1
ATOM 668 C CA . VAL A 1 83 ? 17.046 -7.559 -26.415 1.00 94.25 83 VAL A CA 1
ATOM 669 C C . VAL A 1 83 ? 18.522 -7.947 -26.335 1.00 94.25 83 VAL A C 1
ATOM 671 O O . VAL A 1 83 ? 18.935 -8.841 -27.069 1.00 94.25 83 VAL A O 1
ATOM 674 N N . ALA A 1 84 ? 19.295 -7.358 -25.417 1.00 94.69 84 ALA A N 1
ATOM 675 C CA . ALA A 1 84 ? 20.707 -7.692 -25.227 1.00 94.69 84 ALA A CA 1
ATOM 676 C C . ALA A 1 84 ? 20.910 -9.185 -24.929 1.00 94.69 84 ALA A C 1
ATOM 678 O O . ALA A 1 84 ? 21.652 -9.862 -25.636 1.00 94.69 84 ALA A O 1
ATOM 679 N N . GLU A 1 85 ? 20.173 -9.736 -23.963 1.00 91.69 85 GLU A N 1
ATOM 680 C CA . GLU A 1 85 ? 20.260 -11.163 -23.635 1.00 91.69 85 GLU A CA 1
ATOM 681 C C . GLU A 1 85 ? 19.766 -12.063 -24.776 1.00 91.69 85 GLU A C 1
ATOM 683 O O . GLU A 1 85 ? 20.308 -13.146 -25.008 1.00 91.69 85 GLU A O 1
ATOM 688 N N . SER A 1 86 ? 18.727 -11.634 -25.495 1.00 93.19 86 SER A N 1
ATOM 689 C CA . SER A 1 86 ? 18.191 -12.392 -26.631 1.00 93.19 86 SER A CA 1
ATOM 690 C C . SER A 1 86 ? 19.228 -12.524 -27.737 1.00 93.19 86 SER A C 1
ATOM 692 O O . SER A 1 86 ? 19.433 -13.619 -28.263 1.00 93.19 86 SER A O 1
ATOM 694 N N . LEU A 1 87 ? 19.927 -11.430 -28.041 1.00 95.38 87 LEU A N 1
ATOM 695 C CA . LEU A 1 87 ? 20.998 -11.401 -29.028 1.00 95.38 87 LEU A CA 1
ATOM 696 C C . LEU A 1 87 ? 22.234 -12.171 -28.548 1.00 95.38 87 LEU A C 1
ATOM 698 O O . LEU A 1 87 ? 22.817 -12.915 -29.333 1.00 95.38 87 LEU A O 1
ATOM 702 N N . GLU A 1 88 ? 22.605 -12.085 -27.268 1.00 94.12 88 GLU A N 1
ATOM 703 C CA . GLU A 1 88 ? 23.662 -12.927 -26.692 1.00 94.12 88 GLU A CA 1
ATOM 704 C C . GLU A 1 88 ? 23.343 -14.420 -26.861 1.00 94.12 88 GLU A C 1
ATOM 706 O O . GLU A 1 88 ? 24.177 -15.174 -27.365 1.00 94.12 88 GLU A O 1
ATOM 711 N N . LYS A 1 89 ? 22.120 -14.858 -26.530 1.00 92.56 89 LYS A N 1
ATOM 712 C CA . LYS A 1 89 ? 21.700 -16.261 -26.699 1.00 92.56 89 LYS A CA 1
ATOM 713 C C . LYS A 1 89 ? 21.686 -16.691 -28.163 1.00 92.56 89 LYS A C 1
ATOM 715 O O . LYS A 1 89 ? 22.194 -17.766 -28.479 1.00 92.56 89 LYS A O 1
ATOM 720 N N . MET A 1 90 ? 21.126 -15.864 -29.044 1.00 94.81 90 MET A N 1
ATOM 721 C CA . MET A 1 90 ? 21.036 -16.147 -30.477 1.00 94.81 90 MET A CA 1
ATOM 722 C C . MET A 1 90 ? 22.422 -16.299 -31.102 1.00 94.81 90 MET A C 1
ATOM 724 O O . MET A 1 90 ? 22.708 -17.286 -31.779 1.00 94.81 90 MET A O 1
ATOM 728 N N . TYR A 1 91 ? 23.317 -15.355 -30.819 1.00 94.75 91 TYR A N 1
ATOM 729 C CA . TYR A 1 91 ? 24.633 -15.317 -31.439 1.00 94.75 91 TYR A CA 1
ATOM 730 C C . TYR A 1 91 ? 25.704 -16.059 -30.652 1.00 94.75 91 TYR A C 1
ATOM 732 O O . TYR A 1 91 ? 26.835 -16.114 -31.125 1.00 94.75 91 TYR A O 1
ATOM 740 N N . LYS A 1 92 ? 25.384 -16.687 -29.513 1.00 93.38 92 LYS A N 1
ATOM 741 C CA . LYS A 1 92 ? 26.353 -17.307 -28.587 1.00 93.38 92 LYS A CA 1
ATOM 742 C C . LYS A 1 92 ? 27.381 -16.293 -28.060 1.00 93.38 92 LYS A C 1
ATOM 744 O O . LYS A 1 92 ? 28.567 -16.606 -27.960 1.00 93.38 92 LYS A O 1
ATOM 749 N N . GLY A 1 93 ? 26.935 -15.061 -27.827 1.00 91.00 93 GLY A N 1
ATOM 750 C CA . GLY A 1 93 ? 27.709 -14.011 -27.171 1.00 91.00 93 GLY A CA 1
ATOM 751 C C . GLY A 1 93 ? 27.831 -14.256 -25.667 1.00 91.00 93 GLY A C 1
ATOM 752 O O . GLY A 1 93 ? 27.008 -14.949 -25.073 1.00 91.00 93 GLY A O 1
ATOM 753 N N . THR A 1 94 ? 28.876 -13.699 -25.062 1.00 91.94 94 THR A N 1
ATOM 754 C CA . THR A 1 94 ? 29.108 -13.725 -23.602 1.00 91.94 94 THR A CA 1
ATOM 755 C C . THR A 1 94 ? 28.944 -12.352 -22.956 1.00 91.94 94 THR A C 1
ATOM 757 O O . THR A 1 94 ? 29.004 -12.235 -21.735 1.00 91.94 94 THR A O 1
ATOM 760 N N . SER A 1 95 ? 28.820 -11.314 -23.777 1.00 92.19 95 SER A N 1
ATOM 761 C CA . SER A 1 95 ? 28.658 -9.921 -23.377 1.00 92.19 95 SER A CA 1
ATOM 762 C C . SER A 1 95 ? 27.935 -9.155 -24.485 1.00 92.19 95 SER A C 1
ATOM 764 O O . SER A 1 95 ? 27.740 -9.676 -25.584 1.00 92.19 95 SER A O 1
ATOM 766 N N . CYS A 1 96 ? 27.559 -7.906 -24.221 1.00 93.31 96 CYS A N 1
ATOM 767 C CA . CYS A 1 96 ? 26.883 -7.050 -25.185 1.00 93.31 96 CYS A CA 1
ATOM 768 C C . CYS A 1 96 ? 27.414 -5.618 -25.086 1.00 93.31 96 CYS A C 1
ATOM 770 O O . CYS A 1 96 ? 27.585 -5.081 -23.992 1.00 93.31 96 CYS A O 1
ATOM 772 N N . SER A 1 97 ? 27.641 -4.983 -26.233 1.00 95.06 97 SER A N 1
ATOM 773 C CA . SER A 1 97 ? 27.845 -3.539 -26.320 1.00 95.06 97 SER A CA 1
ATOM 774 C C . SER A 1 97 ? 26.479 -2.863 -26.447 1.00 95.06 97 SER A C 1
ATOM 776 O O . SER A 1 97 ? 25.685 -3.227 -27.315 1.00 95.06 97 SER A O 1
ATOM 778 N N . ILE A 1 98 ? 26.206 -1.905 -25.561 1.00 96.31 98 ILE A N 1
ATOM 779 C CA . ILE A 1 98 ? 24.994 -1.079 -25.555 1.00 96.31 98 ILE A CA 1
ATOM 780 C C . ILE A 1 98 ? 25.455 0.362 -25.747 1.00 96.31 98 ILE A C 1
ATOM 782 O O . ILE A 1 98 ? 26.089 0.924 -24.858 1.00 96.31 98 ILE A O 1
ATOM 786 N N . ILE A 1 99 ? 25.189 0.935 -26.918 1.00 95.56 99 ILE A N 1
ATOM 787 C CA . ILE A 1 99 ? 25.734 2.238 -27.320 1.00 95.56 99 ILE A CA 1
ATOM 788 C C . ILE A 1 99 ? 24.579 3.199 -27.578 1.00 95.56 99 ILE A C 1
ATOM 790 O O . ILE A 1 99 ? 23.663 2.878 -28.333 1.00 95.56 99 ILE A O 1
ATOM 794 N N . VAL A 1 100 ? 24.623 4.373 -26.948 1.00 95.75 100 VAL A N 1
ATOM 795 C CA . VAL A 1 100 ? 23.598 5.418 -27.058 1.00 95.75 100 VAL A CA 1
ATOM 796 C C . VAL A 1 100 ? 24.286 6.729 -27.407 1.00 95.75 100 VAL A C 1
ATOM 798 O O . VAL A 1 100 ? 25.038 7.267 -26.599 1.00 95.75 100 VAL A O 1
ATOM 801 N N . GLN A 1 101 ? 24.008 7.248 -28.598 1.00 94.50 101 GLN A N 1
ATOM 802 C CA . GLN A 1 101 ? 24.475 8.562 -29.033 1.00 94.50 101 GLN A CA 1
ATOM 803 C C . GLN A 1 101 ? 23.370 9.590 -28.749 1.00 94.50 101 GLN A C 1
ATOM 805 O O . GLN A 1 101 ? 22.353 9.642 -29.443 1.00 94.50 101 GLN A O 1
ATOM 810 N N . ASP A 1 102 ? 23.528 10.372 -27.677 1.00 95.50 102 ASP A N 1
ATOM 811 C CA . ASP A 1 102 ? 22.526 11.348 -27.231 1.00 95.50 102 ASP A CA 1
ATOM 812 C C . ASP A 1 102 ? 22.788 12.749 -27.808 1.00 95.50 102 ASP A C 1
ATOM 814 O O . ASP A 1 102 ? 23.359 13.621 -27.151 1.00 95.50 102 ASP A O 1
ATOM 818 N N . GLY A 1 103 ? 22.313 12.978 -29.032 1.00 94.62 103 GLY A N 1
ATOM 819 C CA . GLY A 1 103 ? 22.399 14.259 -29.736 1.00 94.62 103 GLY A CA 1
ATOM 820 C C . GLY A 1 103 ? 23.473 14.311 -30.833 1.00 94.62 103 GLY A C 1
ATOM 821 O O . GLY A 1 103 ? 24.357 13.452 -30.870 1.00 94.62 103 GLY A O 1
ATOM 822 N N . PRO A 1 104 ? 23.404 15.305 -31.740 1.00 92.75 104 PRO A N 1
ATOM 823 C CA . PRO A 1 104 ? 24.253 15.358 -32.933 1.00 92.75 104 PRO A CA 1
ATOM 824 C C . PRO A 1 104 ? 25.753 15.375 -32.623 1.00 92.75 104 PRO A C 1
ATOM 826 O O . PRO A 1 104 ? 26.528 14.678 -33.270 1.00 92.75 104 PRO A O 1
ATOM 829 N N . GLU A 1 105 ? 26.166 16.116 -31.593 1.00 93.69 105 GLU A N 1
ATOM 830 C CA . GLU A 1 105 ? 27.569 16.230 -31.176 1.00 93.69 105 GLU A CA 1
ATOM 831 C C . GLU A 1 105 ? 28.118 14.934 -30.559 1.00 93.69 105 GLU A C 1
ATOM 833 O O . GLU A 1 105 ? 29.330 14.771 -30.459 1.00 93.69 105 GLU A O 1
ATOM 838 N N . ALA A 1 106 ? 27.236 14.013 -30.160 1.00 91.56 106 ALA A N 1
ATOM 839 C CA . ALA A 1 106 ? 27.586 12.681 -29.679 1.00 91.56 106 ALA A CA 1
ATOM 840 C C . ALA A 1 106 ? 27.547 11.617 -30.796 1.00 91.56 106 ALA A C 1
ATOM 842 O O . ALA A 1 106 ? 27.596 10.431 -30.489 1.00 91.56 106 ALA A O 1
ATOM 843 N N . GLY A 1 107 ? 27.411 12.019 -32.068 1.00 89.25 107 GLY A N 1
ATOM 844 C CA . GLY A 1 107 ? 27.377 11.113 -33.224 1.00 89.25 107 GLY A CA 1
ATOM 845 C C . GLY A 1 107 ? 25.974 10.700 -33.683 1.00 89.25 107 GLY A C 1
ATOM 846 O O . GLY A 1 107 ? 25.846 9.943 -34.641 1.00 89.25 107 GLY A O 1
ATOM 847 N N . GLN A 1 108 ? 24.906 11.211 -33.056 1.00 91.00 108 GLN A N 1
ATOM 848 C CA . GLN A 1 108 ? 23.535 10.843 -33.414 1.00 91.00 108 GLN A CA 1
ATOM 849 C C . GLN A 1 108 ? 23.174 11.332 -34.826 1.00 91.00 108 GLN A C 1
ATOM 851 O O . GLN A 1 108 ? 22.994 12.527 -35.064 1.00 91.00 108 GLN A O 1
ATOM 856 N N . THR A 1 109 ? 22.990 10.397 -35.756 1.00 89.00 109 THR A N 1
ATOM 857 C CA . THR A 1 109 ? 22.650 10.706 -37.159 1.00 89.00 109 THR A CA 1
ATOM 858 C C . THR A 1 109 ? 21.146 10.798 -37.415 1.00 89.00 109 THR A C 1
ATOM 860 O O . THR A 1 109 ? 20.697 11.595 -38.239 1.00 89.00 109 THR A O 1
ATOM 863 N N . ILE A 1 110 ? 20.349 10.004 -36.696 1.00 92.19 110 ILE A N 1
ATOM 864 C CA . ILE A 1 110 ? 18.886 10.035 -36.753 1.00 92.19 110 ILE A CA 1
ATOM 865 C C . ILE A 1 110 ? 18.367 10.800 -35.533 1.00 92.19 110 ILE A C 1
ATOM 867 O O . ILE A 1 110 ? 18.664 10.369 -34.420 1.00 92.19 110 ILE A O 1
ATOM 871 N N . PRO A 1 111 ? 17.576 11.884 -35.696 1.00 94.50 111 PRO A N 1
ATOM 872 C CA . PRO A 1 111 ? 17.050 12.684 -34.587 1.00 94.50 111 PRO A CA 1
ATOM 873 C C . PRO A 1 111 ? 15.926 11.932 -33.863 1.00 94.50 111 PRO A C 1
ATOM 875 O O . PRO A 1 111 ? 14.746 12.259 -33.966 1.00 94.50 111 PRO A O 1
ATOM 878 N N . HIS A 1 112 ? 16.309 10.854 -33.192 1.00 97.12 112 HIS A N 1
ATOM 879 C CA . HIS A 1 112 ? 15.480 10.012 -32.363 1.00 97.12 112 HIS A CA 1
ATOM 880 C C . HIS A 1 112 ? 16.384 9.132 -31.499 1.00 97.12 112 HIS A C 1
ATOM 882 O O . HIS A 1 112 ? 17.270 8.455 -32.012 1.00 97.12 112 HIS A O 1
ATOM 888 N N . LEU A 1 113 ? 16.168 9.122 -30.190 1.00 97.19 113 LEU A N 1
ATOM 889 C CA . LEU A 1 113 ? 16.902 8.310 -29.237 1.00 97.19 113 LEU A CA 1
ATOM 890 C C . LEU A 1 113 ? 16.803 6.821 -29.587 1.00 97.19 113 LEU A C 1
ATOM 892 O O . LEU A 1 113 ? 15.712 6.269 -29.726 1.00 97.19 113 LEU A O 1
ATOM 896 N N . HIS A 1 114 ? 17.946 6.153 -29.670 1.00 97.56 114 HIS A N 1
ATOM 897 C CA . HIS A 1 114 ? 18.020 4.706 -29.805 1.00 97.56 114 HIS A CA 1
ATOM 898 C C . HIS A 1 114 ? 19.298 4.172 -29.17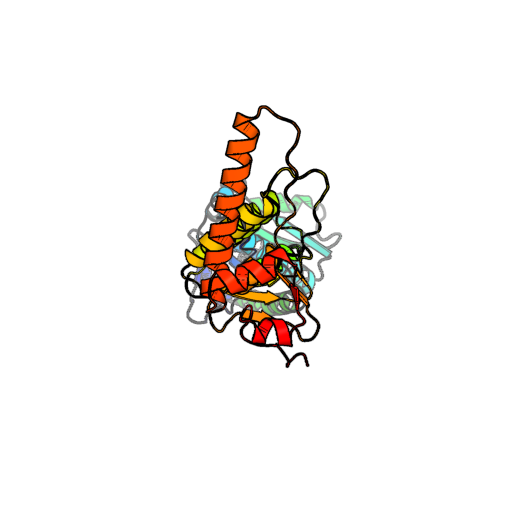2 1.00 97.56 114 HIS A C 1
ATOM 900 O O . HIS A 1 114 ? 20.308 4.869 -29.090 1.00 97.56 114 HIS A O 1
ATOM 906 N N . ALA A 1 115 ? 19.237 2.922 -28.728 1.00 97.62 115 ALA A N 1
ATOM 907 C CA . ALA A 1 115 ? 20.405 2.156 -28.335 1.00 97.62 115 ALA A CA 1
ATOM 908 C C . ALA A 1 115 ? 20.765 1.177 -29.451 1.00 97.62 115 ALA A C 1
ATOM 910 O O . ALA A 1 115 ? 19.901 0.430 -29.914 1.00 97.62 115 ALA A O 1
ATOM 911 N N . HIS A 1 116 ? 22.039 1.138 -29.832 1.00 97.44 116 HIS A N 1
ATOM 912 C CA . HIS A 1 116 ? 22.607 0.020 -30.573 1.00 97.44 116 HIS A CA 1
ATOM 913 C C . HIS A 1 116 ? 22.933 -1.106 -29.601 1.00 97.44 116 HIS A C 1
ATOM 915 O O . HIS A 1 116 ? 23.669 -0.902 -28.636 1.00 97.44 116 HIS A O 1
ATOM 921 N N . ILE A 1 117 ? 22.400 -2.291 -29.879 1.00 97.44 117 ILE A N 1
ATOM 922 C CA . ILE A 1 117 ? 22.607 -3.503 -29.094 1.00 97.44 117 ILE A CA 1
ATOM 923 C C . ILE A 1 117 ? 23.371 -4.494 -29.962 1.00 97.44 117 ILE A C 1
ATOM 925 O O . ILE A 1 117 ? 22.887 -4.895 -31.023 1.00 97.44 117 ILE A O 1
ATOM 929 N N . ILE A 1 118 ? 24.591 -4.832 -29.550 1.00 96.25 118 ILE A N 1
ATOM 930 C CA . ILE A 1 118 ? 25.514 -5.646 -30.344 1.00 96.25 118 ILE A CA 1
ATOM 931 C C . ILE A 1 118 ? 26.096 -6.746 -29.450 1.00 96.25 118 ILE A C 1
ATOM 933 O O . ILE A 1 118 ? 26.887 -6.430 -28.555 1.00 96.25 118 ILE A O 1
ATOM 937 N N . PRO A 1 119 ? 25.736 -8.025 -29.661 1.00 95.56 119 PRO A N 1
ATOM 938 C CA . PRO A 1 119 ? 26.293 -9.122 -28.883 1.00 95.56 119 PRO A CA 1
ATOM 939 C C . PRO A 1 119 ? 27.781 -9.290 -29.204 1.00 95.56 119 PRO A C 1
ATOM 941 O O . PRO A 1 119 ? 28.210 -9.158 -30.350 1.00 95.56 119 PRO A O 1
ATOM 944 N N . ARG A 1 120 ? 28.566 -9.600 -28.178 1.00 94.12 120 ARG A N 1
ATOM 945 C CA . ARG A 1 120 ? 30.022 -9.691 -28.221 1.00 94.12 120 ARG A CA 1
ATOM 946 C C . ARG A 1 120 ? 30.498 -11.081 -27.831 1.00 94.12 120 ARG A C 1
ATOM 948 O O . ARG A 1 120 ? 29.904 -11.765 -26.990 1.00 94.12 120 ARG A O 1
ATOM 955 N N . LYS A 1 121 ? 31.604 -11.493 -28.437 1.00 92.25 121 LYS A N 1
ATOM 956 C CA . LYS A 1 121 ? 32.354 -12.698 -28.071 1.00 92.25 121 LYS A CA 1
ATOM 957 C C . LYS A 1 121 ? 33.787 -12.328 -27.757 1.00 92.25 121 LYS A C 1
ATOM 959 O O . LYS A 1 121 ? 34.289 -11.297 -28.191 1.00 92.25 121 LYS A O 1
ATOM 964 N N . LYS A 1 122 ? 34.458 -13.210 -27.025 1.00 88.44 122 LYS A N 1
ATOM 965 C CA . LYS A 1 122 ? 35.901 -13.106 -26.857 1.00 88.44 122 LYS A CA 1
ATOM 966 C C . LYS A 1 122 ? 36.576 -13.086 -28.237 1.00 88.44 122 LYS A C 1
ATOM 968 O O . LYS A 1 122 ? 36.252 -13.927 -29.074 1.00 88.44 122 LYS A O 1
ATOM 973 N N . ASP A 1 123 ? 37.482 -12.131 -28.429 1.00 85.81 123 ASP A N 1
ATOM 974 C CA . ASP A 1 123 ? 38.306 -11.963 -29.631 1.00 85.81 123 ASP A CA 1
ATOM 975 C C . ASP A 1 123 ? 37.494 -11.749 -30.932 1.00 85.81 123 ASP A C 1
ATOM 977 O O . ASP A 1 123 ? 37.951 -12.076 -32.023 1.00 85.81 123 ASP A O 1
ATOM 981 N N . ASP A 1 124 ? 36.275 -11.196 -30.837 1.00 86.06 124 ASP A N 1
ATOM 982 C CA . ASP A 1 124 ? 35.450 -10.856 -32.010 1.00 86.06 124 ASP A CA 1
ATOM 983 C C . ASP A 1 124 ? 35.915 -9.600 -32.768 1.00 86.06 124 ASP A C 1
ATOM 985 O O . ASP A 1 124 ? 35.479 -9.361 -33.896 1.00 86.06 124 ASP A O 1
ATOM 989 N N . MET A 1 125 ? 36.799 -8.808 -32.157 1.00 83.56 125 MET A N 1
ATOM 990 C CA . MET A 1 125 ? 37.492 -7.670 -32.754 1.00 83.56 125 MET A CA 1
ATOM 991 C C . MET A 1 125 ? 38.919 -7.587 -32.207 1.00 83.56 125 MET A C 1
ATOM 993 O O . MET A 1 125 ? 39.134 -7.843 -31.022 1.00 83.56 125 MET A O 1
ATOM 997 N N . ASP A 1 126 ? 39.863 -7.142 -33.043 1.00 84.19 126 ASP A N 1
ATOM 998 C CA . ASP A 1 126 ? 41.269 -6.949 -32.652 1.00 84.19 126 ASP A CA 1
ATOM 999 C C . ASP A 1 126 ? 41.425 -5.912 -31.526 1.00 84.19 126 ASP A C 1
ATOM 1001 O O . ASP A 1 126 ? 42.208 -6.095 -30.597 1.00 84.19 126 ASP A O 1
ATOM 1005 N N . ASN A 1 127 ? 40.645 -4.827 -31.595 1.00 87.56 127 ASN A N 1
ATOM 1006 C CA . ASN A 1 127 ? 40.507 -3.836 -30.532 1.00 87.56 127 ASN A CA 1
ATOM 1007 C C . ASN A 1 127 ? 39.015 -3.659 -30.190 1.00 87.56 127 ASN A C 1
ATOM 1009 O O . ASN A 1 127 ? 38.263 -3.177 -31.046 1.00 87.56 127 ASN A O 1
ATOM 1013 N N . PRO A 1 128 ? 38.566 -3.998 -28.966 1.00 84.50 128 PRO A N 1
ATOM 1014 C CA . PRO A 1 128 ? 37.171 -3.853 -28.559 1.00 84.50 128 PRO A CA 1
ATOM 1015 C C . PRO A 1 128 ? 36.594 -2.442 -28.706 1.00 84.50 128 PRO A C 1
ATOM 1017 O O . PRO A 1 128 ? 35.400 -2.339 -28.991 1.00 84.50 128 PRO A O 1
ATOM 1020 N N . ASP A 1 129 ? 37.422 -1.399 -28.566 1.00 87.25 129 ASP A N 1
ATOM 1021 C CA . ASP A 1 129 ? 37.004 0.009 -28.645 1.00 87.25 129 ASP A CA 1
ATOM 1022 C C . ASP A 1 129 ? 36.834 0.511 -30.087 1.00 87.25 129 ASP A C 1
ATOM 1024 O O . ASP A 1 129 ? 36.157 1.508 -30.316 1.00 87.25 129 ASP A O 1
ATOM 1028 N N . SER A 1 130 ? 37.337 -0.220 -31.091 1.00 87.69 130 SER A N 1
ATOM 1029 C CA . SER A 1 130 ? 37.096 0.117 -32.509 1.00 87.69 130 SER A CA 1
ATOM 1030 C C . SER A 1 130 ? 35.611 0.080 -32.897 1.00 87.69 130 SER A C 1
ATOM 1032 O O . SER A 1 130 ? 35.221 0.550 -33.963 1.00 87.69 130 SER A O 1
ATOM 1034 N N . ILE A 1 131 ? 34.759 -0.479 -32.032 1.00 86.88 131 ILE A N 1
ATOM 1035 C CA . ILE A 1 131 ? 33.309 -0.471 -32.199 1.00 86.88 131 ILE A CA 1
ATOM 1036 C C . ILE A 1 131 ? 32.729 0.946 -32.234 1.00 86.88 131 ILE A C 1
ATOM 1038 O O . ILE A 1 131 ? 31.754 1.158 -32.949 1.00 86.88 131 ILE A O 1
ATOM 1042 N N . TYR A 1 132 ? 33.311 1.904 -31.504 1.00 85.38 132 TYR A N 1
ATOM 1043 C CA . TYR A 1 132 ? 32.807 3.278 -31.469 1.00 85.38 132 TYR A CA 1
ATOM 1044 C C . TYR A 1 132 ? 32.995 3.951 -32.828 1.00 85.38 132 TYR A C 1
ATOM 1046 O O . TYR A 1 132 ? 32.019 4.424 -33.402 1.00 85.38 132 TYR A O 1
ATOM 1054 N N . ASP A 1 133 ? 34.190 3.834 -33.414 1.00 85.56 133 ASP A N 1
ATOM 1055 C CA . ASP A 1 133 ? 34.476 4.348 -34.758 1.00 85.56 133 ASP A CA 1
ATOM 1056 C C . ASP A 1 133 ? 33.538 3.730 -35.809 1.00 85.56 133 ASP A C 1
ATOM 1058 O O . ASP A 1 133 ? 33.022 4.422 -36.686 1.00 85.56 133 ASP A O 1
ATOM 1062 N N . LYS A 1 134 ? 33.263 2.422 -35.705 1.00 85.44 134 LYS A N 1
ATOM 1063 C CA . LYS A 1 134 ? 32.357 1.714 -36.626 1.00 85.44 134 LYS A CA 1
ATOM 1064 C C . LYS A 1 134 ? 30.910 2.194 -36.525 1.00 85.44 134 LYS A C 1
ATOM 1066 O O . LYS A 1 134 ? 30.228 2.273 -37.549 1.00 85.44 134 LYS A O 1
ATOM 1071 N N . VAL A 1 135 ? 30.431 2.487 -35.314 1.00 83.12 135 VAL A N 1
ATOM 1072 C CA . VAL A 1 135 ? 29.086 3.039 -35.091 1.00 83.12 135 VAL A CA 1
ATOM 1073 C C . VAL A 1 135 ? 29.019 4.476 -35.605 1.00 83.12 135 VAL A C 1
ATOM 1075 O O . VAL A 1 135 ? 28.109 4.790 -36.370 1.00 83.12 135 VAL A O 1
ATOM 1078 N N . ASP A 1 136 ? 29.998 5.314 -35.258 1.00 82.12 136 ASP A N 1
ATOM 1079 C CA . ASP A 1 136 ? 30.061 6.728 -35.649 1.00 82.12 136 ASP A CA 1
ATOM 1080 C C . ASP A 1 136 ? 30.119 6.897 -37.175 1.00 82.12 136 ASP A C 1
ATOM 1082 O O . ASP A 1 136 ? 29.414 7.728 -37.749 1.00 82.12 136 ASP A O 1
ATOM 1086 N N . ASN A 1 137 ? 30.892 6.048 -37.857 1.00 82.25 137 ASN A N 1
ATOM 1087 C CA . ASN A 1 137 ? 31.016 6.057 -39.316 1.00 82.25 137 ASN A CA 1
ATOM 1088 C C . ASN A 1 137 ? 29.880 5.312 -40.037 1.00 82.25 137 ASN A C 1
ATOM 1090 O O . ASN A 1 137 ? 29.874 5.243 -41.272 1.00 82.25 137 ASN A O 1
ATOM 1094 N N . ASN A 1 138 ? 28.919 4.743 -39.296 1.00 79.50 138 ASN A N 1
ATOM 1095 C CA . ASN A 1 138 ? 27.843 3.910 -39.831 1.00 79.50 138 ASN A CA 1
ATOM 1096 C C . ASN A 1 138 ? 28.390 2.837 -40.798 1.00 79.50 138 ASN A C 1
ATOM 1098 O O . ASN A 1 138 ? 27.935 2.701 -41.941 1.00 79.50 138 ASN A O 1
ATOM 1102 N N . GLU A 1 139 ? 29.444 2.131 -40.381 1.00 78.25 139 GLU A N 1
ATOM 1103 C CA . GLU A 1 139 ? 30.049 1.044 -41.151 1.00 78.25 139 GLU A CA 1
ATOM 1104 C C . GLU A 1 139 ? 29.107 -0.168 -41.229 1.00 78.25 139 GLU A C 1
ATOM 1106 O O . GLU A 1 139 ? 28.186 -0.318 -40.431 1.00 78.25 139 GLU A O 1
ATOM 1111 N N . GLY A 1 140 ? 29.319 -1.048 -42.211 1.00 84.31 140 GLY A N 1
ATOM 1112 C CA . GLY A 1 140 ? 28.543 -2.282 -42.365 1.00 84.31 140 GLY A CA 1
ATOM 1113 C C . GLY A 1 140 ? 28.026 -2.520 -43.779 1.00 84.31 140 GLY A C 1
ATOM 1114 O O . GLY A 1 140 ? 28.247 -1.723 -44.694 1.00 84.31 140 GLY A O 1
ATOM 1115 N N . THR A 1 141 ? 27.328 -3.640 -43.957 1.00 85.06 141 THR A N 1
ATOM 1116 C CA . THR A 1 141 ? 26.762 -4.038 -45.255 1.00 85.06 141 THR A CA 1
ATOM 1117 C C . THR A 1 141 ? 25.270 -3.749 -45.277 1.00 85.06 141 THR A C 1
ATOM 1119 O O . THR A 1 141 ? 24.561 -4.139 -44.354 1.00 85.06 141 THR A O 1
ATOM 1122 N N . LEU A 1 142 ? 24.794 -3.070 -46.322 1.00 89.81 142 LEU A N 1
ATOM 1123 C CA . LEU A 1 142 ? 23.372 -2.778 -46.483 1.00 89.81 142 LEU A CA 1
ATOM 1124 C C . LEU A 1 142 ? 22.586 -4.083 -46.667 1.00 89.81 142 LEU A C 1
ATOM 1126 O O . LEU A 1 142 ? 22.936 -4.894 -47.524 1.00 89.81 142 LEU A O 1
ATOM 1130 N N . LYS A 1 143 ? 21.533 -4.263 -45.872 1.00 89.88 143 LYS A N 1
ATOM 1131 C CA . LYS A 1 143 ? 20.627 -5.410 -45.946 1.00 89.88 143 LYS A CA 1
ATOM 1132 C C . LYS A 1 143 ? 19.380 -5.092 -46.763 1.00 89.88 143 LYS A C 1
ATOM 1134 O O . LYS A 1 143 ? 18.875 -3.970 -46.747 1.00 89.88 143 LYS A O 1
ATOM 1139 N N . THR A 1 144 ? 18.891 -6.098 -47.477 1.00 92.25 144 THR A N 1
ATOM 1140 C CA . THR A 1 144 ? 17.599 -6.059 -48.173 1.00 92.25 144 THR A CA 1
ATOM 1141 C C . THR A 1 144 ? 16.440 -6.141 -47.179 1.00 92.25 144 THR A C 1
ATOM 1143 O O . THR A 1 144 ? 16.608 -6.546 -46.025 1.00 92.25 144 THR A O 1
ATOM 1146 N N . VAL A 1 145 ? 15.239 -5.760 -47.618 1.00 89.19 145 VAL A N 1
ATOM 1147 C CA . VAL A 1 145 ? 14.038 -5.814 -46.770 1.00 89.19 145 VAL A CA 1
ATOM 1148 C C . VAL A 1 145 ? 13.718 -7.258 -46.380 1.00 89.19 145 VAL A C 1
ATOM 1150 O O . VAL A 1 145 ? 13.333 -7.511 -45.239 1.00 89.19 145 VAL A O 1
ATOM 1153 N N . GLU A 1 146 ? 13.925 -8.201 -47.298 1.00 91.62 146 GLU A N 1
ATOM 1154 C CA . GLU A 1 146 ? 13.713 -9.631 -47.089 1.00 91.62 146 GLU A CA 1
ATOM 1155 C C . GLU A 1 146 ? 14.672 -10.198 -46.035 1.00 91.62 146 GLU A C 1
ATOM 1157 O O . GLU A 1 146 ? 14.224 -10.849 -45.092 1.00 91.62 146 GLU A O 1
ATOM 1162 N N . GLU A 1 147 ? 15.971 -9.887 -46.126 1.00 92.12 147 GLU A N 1
ATOM 1163 C CA . GLU A 1 147 ? 16.959 -10.320 -45.126 1.00 92.12 147 GLU A CA 1
ATOM 1164 C C . GLU A 1 147 ? 16.654 -9.748 -43.736 1.00 92.12 147 GLU A C 1
ATOM 1166 O O . GLU A 1 147 ? 16.791 -10.440 -42.726 1.00 92.12 147 GLU A O 1
ATOM 1171 N N . MET A 1 148 ? 16.234 -8.480 -43.666 1.00 93.69 148 MET A N 1
ATOM 1172 C CA . MET A 1 148 ? 15.847 -7.857 -42.400 1.00 93.69 148 MET A CA 1
ATOM 1173 C C . MET A 1 148 ? 14.612 -8.535 -41.796 1.00 93.69 148 MET A C 1
ATOM 1175 O O . MET A 1 148 ? 14.560 -8.738 -40.582 1.00 93.69 148 MET A O 1
ATOM 1179 N N . ALA A 1 149 ? 13.634 -8.906 -42.625 1.00 93.25 149 ALA A N 1
ATOM 1180 C CA . ALA A 1 149 ? 12.423 -9.586 -42.177 1.00 93.25 149 ALA A CA 1
ATOM 1181 C C . ALA A 1 149 ? 12.700 -11.005 -41.656 1.00 93.25 149 ALA A C 1
ATOM 1183 O O . ALA A 1 149 ? 12.144 -11.419 -40.632 1.00 93.25 149 ALA A O 1
ATOM 1184 N N . GLU A 1 150 ? 13.586 -11.743 -42.326 1.00 93.94 150 GLU A N 1
ATOM 1185 C CA . GLU A 1 150 ? 14.030 -13.063 -41.874 1.00 93.94 150 GLU A CA 1
ATOM 1186 C C . GLU A 1 150 ? 14.752 -12.961 -40.526 1.00 93.94 150 GLU A C 1
ATOM 1188 O O . GLU A 1 150 ? 14.392 -13.656 -39.570 1.00 93.94 150 GLU A O 1
ATOM 1193 N N . LEU A 1 151 ? 15.686 -12.013 -40.407 1.00 93.75 151 LEU A N 1
ATOM 1194 C CA . LEU A 1 151 ? 16.435 -11.793 -39.176 1.00 93.75 151 LEU A CA 1
ATOM 1195 C C . LEU A 1 151 ? 15.529 -11.384 -38.006 1.00 93.75 151 LEU A C 1
ATOM 1197 O O . LEU A 1 151 ? 15.685 -11.891 -36.892 1.00 93.75 151 LEU A O 1
ATOM 1201 N N . ALA A 1 152 ? 14.558 -10.498 -38.241 1.00 94.50 152 ALA A N 1
ATOM 1202 C CA . ALA A 1 152 ? 13.590 -10.101 -37.223 1.00 94.50 152 ALA A CA 1
ATOM 1203 C C . ALA A 1 152 ? 12.737 -11.299 -36.765 1.00 94.50 152 ALA A C 1
ATOM 1205 O O . ALA A 1 152 ? 12.511 -11.487 -35.567 1.00 94.50 152 ALA A O 1
ATOM 1206 N N . THR A 1 153 ? 12.324 -12.156 -37.703 1.00 94.62 153 THR A N 1
ATOM 1207 C CA . THR A 1 153 ? 11.550 -13.373 -37.413 1.00 94.62 153 THR A CA 1
ATOM 1208 C C . THR A 1 153 ? 12.343 -14.363 -36.562 1.00 94.62 153 THR A C 1
ATOM 1210 O O . THR A 1 153 ? 11.800 -14.948 -35.621 1.00 94.62 153 THR A O 1
ATOM 1213 N N . GLU A 1 154 ? 13.627 -14.553 -36.859 1.00 94.50 154 GLU A N 1
ATOM 1214 C CA . GLU A 1 154 ? 14.504 -15.412 -36.066 1.00 94.50 154 GLU A CA 1
ATOM 1215 C C . GLU A 1 154 ? 14.743 -14.834 -34.664 1.00 94.50 154 GLU A C 1
ATOM 1217 O O . GLU A 1 154 ? 14.534 -15.526 -33.664 1.00 94.50 154 GLU A O 1
ATOM 1222 N N . THR A 1 155 ? 15.077 -13.543 -34.582 1.00 94.56 155 THR A N 1
ATOM 1223 C CA . THR A 1 155 ? 15.356 -12.837 -33.320 1.00 94.56 155 THR A CA 1
ATOM 1224 C C . THR A 1 155 ? 14.156 -12.870 -32.373 1.00 94.56 155 THR A C 1
ATOM 1226 O O . THR A 1 155 ? 14.310 -13.081 -31.167 1.00 94.56 155 THR A O 1
ATOM 1229 N N . LYS A 1 156 ? 12.936 -12.748 -32.910 1.00 94.25 156 LYS A N 1
ATOM 1230 C CA . LYS A 1 156 ? 11.692 -12.789 -32.132 1.00 94.25 156 LYS A CA 1
ATOM 1231 C C . LYS A 1 156 ? 11.546 -14.066 -31.297 1.00 94.25 156 LYS A C 1
ATOM 1233 O O . LYS A 1 156 ? 11.102 -13.993 -30.154 1.00 94.25 156 LYS A O 1
ATOM 1238 N N . LYS A 1 157 ? 11.986 -15.221 -31.814 1.00 93.38 157 LYS A N 1
ATOM 1239 C CA . LYS A 1 157 ? 11.940 -16.505 -31.085 1.00 93.38 157 LYS A CA 1
ATOM 1240 C C . LYS A 1 157 ? 12.779 -16.461 -29.805 1.00 93.38 157 LYS A C 1
ATOM 1242 O O . LYS A 1 157 ? 12.366 -16.978 -28.769 1.00 93.38 157 LYS A O 1
ATOM 1247 N N . TYR A 1 158 ? 13.950 -15.828 -29.869 1.00 92.31 158 TYR A N 1
ATOM 1248 C CA . TYR A 1 158 ? 14.842 -15.679 -28.719 1.00 92.31 158 TYR A CA 1
ATOM 1249 C C . TYR A 1 158 ? 14.311 -14.662 -27.713 1.00 92.31 158 TYR A C 1
ATOM 1251 O O . TYR A 1 158 ? 14.400 -14.908 -26.512 1.00 92.31 158 TYR A O 1
ATOM 1259 N N . VAL A 1 159 ? 13.699 -13.575 -28.190 1.00 90.12 159 VAL A N 1
ATOM 1260 C CA . VAL A 1 159 ? 13.026 -12.591 -27.331 1.00 90.12 159 VAL A CA 1
ATOM 1261 C C . VAL A 1 159 ? 11.890 -13.225 -26.534 1.00 90.12 159 VAL A C 1
ATOM 1263 O O . VAL A 1 159 ? 11.827 -13.046 -25.318 1.00 90.12 159 VAL A O 1
ATOM 1266 N N . GLU A 1 160 ? 11.032 -14.015 -27.180 1.00 87.75 160 GLU A N 1
ATOM 1267 C CA . GLU A 1 160 ? 9.952 -14.740 -26.500 1.00 87.75 160 GLU A CA 1
ATOM 1268 C C . GLU A 1 160 ? 10.507 -15.751 -25.483 1.00 87.75 160 GLU A C 1
ATOM 1270 O O . GLU A 1 160 ? 10.007 -15.847 -24.361 1.00 87.75 160 GLU A O 1
ATOM 1275 N N . LEU A 1 161 ? 11.588 -16.463 -25.823 1.00 86.00 161 LEU A N 1
ATOM 1276 C CA . LEU A 1 161 ? 12.260 -17.381 -24.902 1.00 86.00 161 LEU A CA 1
ATOM 1277 C C . LEU A 1 161 ? 12.840 -16.656 -23.678 1.00 86.00 161 LEU A C 1
ATOM 1279 O O . LEU A 1 161 ? 12.661 -17.118 -22.552 1.00 86.00 161 LEU A O 1
ATOM 1283 N N . VAL A 1 162 ? 13.519 -15.522 -23.875 1.00 84.06 162 VAL A N 1
ATOM 1284 C CA . VAL A 1 162 ? 14.101 -14.724 -22.784 1.00 84.06 162 VAL A CA 1
ATOM 1285 C C . VAL A 1 162 ? 13.009 -14.172 -21.880 1.00 84.06 162 VAL A C 1
ATOM 1287 O O . VAL A 1 162 ? 13.085 -14.379 -20.668 1.00 84.06 162 VAL A O 1
ATOM 1290 N N . ALA A 1 163 ? 11.979 -13.553 -22.456 1.00 78.50 163 ALA A N 1
ATOM 1291 C CA . ALA A 1 163 ? 10.875 -12.959 -21.711 1.00 78.50 163 ALA A CA 1
ATOM 1292 C C . ALA A 1 163 ? 10.082 -13.985 -20.891 1.00 78.50 163 ALA A C 1
ATOM 1294 O O . ALA A 1 163 ? 9.672 -13.687 -19.776 1.00 78.50 163 ALA A O 1
ATOM 1295 N N . ASN A 1 164 ? 9.922 -15.211 -21.397 1.00 74.31 164 ASN A N 1
ATOM 1296 C CA . ASN A 1 164 ? 9.277 -16.290 -20.646 1.00 74.31 164 ASN A CA 1
ATOM 1297 C C . ASN A 1 164 ? 10.195 -16.903 -19.572 1.00 74.31 164 ASN A C 1
ATOM 1299 O O . ASN A 1 164 ? 9.713 -17.409 -18.562 1.00 74.31 164 ASN A O 1
ATOM 1303 N N . SER A 1 165 ? 11.517 -16.886 -19.785 1.00 68.69 165 SER A N 1
ATOM 1304 C CA . SER A 1 165 ? 12.499 -17.487 -18.867 1.00 68.69 165 SER A CA 1
ATOM 1305 C C . SER A 1 165 ? 12.897 -16.594 -17.689 1.00 68.69 165 SER A C 1
ATOM 1307 O O . SER A 1 165 ? 13.391 -17.095 -16.678 1.00 68.69 165 SER A O 1
ATOM 1309 N N . LYS A 1 166 ? 12.718 -15.276 -17.809 1.00 57.75 166 LYS A N 1
ATOM 1310 C CA . LYS A 1 166 ? 13.171 -14.303 -16.816 1.00 57.75 166 LYS A CA 1
ATOM 1311 C C . LYS A 1 166 ? 12.105 -13.268 -16.488 1.00 57.75 166 LYS A C 1
ATOM 1313 O O . LYS A 1 166 ? 11.408 -12.759 -17.351 1.00 57.75 166 LYS A O 1
ATOM 1318 N N . SER A 1 167 ? 12.153 -12.809 -15.242 1.00 54.72 167 SER A N 1
ATOM 1319 C CA . SER A 1 167 ? 11.570 -11.550 -14.784 1.00 54.72 167 SER A CA 1
ATOM 1320 C C . SER A 1 167 ? 12.462 -10.342 -15.161 1.00 54.72 167 SER A C 1
ATOM 1322 O O . SER A 1 167 ? 12.806 -9.542 -14.289 1.00 54.72 167 SER A O 1
ATOM 1324 N N . VAL A 1 168 ? 12.944 -10.238 -16.409 1.00 51.34 168 VAL A N 1
ATOM 1325 C CA . VAL A 1 168 ? 13.719 -9.056 -16.853 1.00 51.34 168 VAL A CA 1
ATOM 1326 C C . VAL A 1 168 ? 12.786 -7.853 -16.869 1.00 51.34 168 VAL A C 1
ATOM 1328 O O . VAL A 1 168 ? 11.676 -7.944 -17.383 1.00 51.34 168 VAL A O 1
ATOM 1331 N N . GLY A 1 169 ? 13.202 -6.748 -16.252 1.00 48.25 169 GLY A N 1
ATOM 1332 C CA . GLY A 1 169 ? 12.336 -5.581 -16.096 1.00 48.25 169 GLY A CA 1
ATOM 1333 C C . GLY A 1 169 ? 11.177 -5.766 -15.113 1.00 48.25 169 GLY A C 1
ATOM 1334 O O . GLY A 1 169 ? 10.352 -4.874 -14.974 1.00 48.25 169 GLY A O 1
ATOM 1335 N N . SER A 1 170 ? 11.102 -6.881 -14.381 1.00 47.16 170 SER A N 1
ATOM 1336 C CA . SER A 1 170 ? 10.306 -6.905 -13.161 1.00 47.16 170 SER A CA 1
ATOM 1337 C C . SER A 1 170 ? 11.100 -6.117 -12.136 1.00 47.16 170 SER A C 1
ATOM 1339 O O . SER A 1 170 ? 12.092 -6.605 -11.586 1.00 47.16 170 SER A O 1
ATOM 1341 N N . TYR A 1 171 ? 10.671 -4.885 -11.865 1.00 43.19 171 TYR A N 1
ATOM 1342 C CA . TYR A 1 171 ? 10.886 -4.327 -10.544 1.00 43.19 171 TYR A CA 1
ATOM 1343 C C . TYR A 1 171 ? 10.317 -5.386 -9.589 1.00 43.19 171 TYR A C 1
ATOM 1345 O O . TYR A 1 171 ? 9.114 -5.441 -9.344 1.00 43.19 171 TYR A O 1
ATOM 1353 N N . LYS A 1 172 ? 11.171 -6.250 -9.027 1.00 46.41 172 LYS A N 1
ATOM 1354 C CA . LYS A 1 172 ? 10.924 -6.711 -7.671 1.00 46.41 172 LYS A CA 1
ATOM 1355 C C . LYS A 1 172 ? 11.013 -5.429 -6.859 1.00 46.41 172 LYS A C 1
ATOM 1357 O O . LYS A 1 172 ? 12.059 -5.124 -6.289 1.00 46.41 172 LYS A O 1
ATOM 1362 N N . SER A 1 173 ? 9.940 -4.626 -6.867 1.00 48.81 173 SER A N 1
ATOM 1363 C CA . SER A 1 173 ? 9.687 -3.698 -5.780 1.00 48.81 173 SER A CA 1
ATOM 1364 C C . SER A 1 173 ? 9.972 -4.528 -4.554 1.00 48.81 173 SER A C 1
ATOM 1366 O O . SER A 1 173 ? 9.445 -5.645 -4.457 1.00 48.81 173 SER A O 1
ATOM 1368 N N . ARG A 1 174 ? 10.894 -4.058 -3.700 1.00 54.94 174 ARG A N 1
ATOM 1369 C CA . ARG A 1 174 ? 11.109 -4.705 -2.405 1.00 54.94 174 ARG A CA 1
ATOM 1370 C C . ARG A 1 174 ? 9.714 -5.042 -1.895 1.00 54.94 174 ARG A C 1
ATOM 1372 O O . ARG A 1 174 ? 8.880 -4.131 -1.965 1.00 54.94 174 ARG A O 1
ATOM 1379 N N . PRO A 1 175 ? 9.429 -6.320 -1.577 1.00 55.47 175 PRO A N 1
ATOM 1380 C CA . PRO A 1 175 ? 8.077 -6.711 -1.218 1.00 55.47 175 PRO A CA 1
ATOM 1381 C C . PRO A 1 175 ? 7.593 -5.671 -0.210 1.00 55.47 175 PRO A C 1
ATOM 1383 O O . PRO A 1 175 ? 8.370 -5.365 0.706 1.00 55.47 175 PRO A O 1
ATOM 1386 N N . PRO A 1 176 ? 6.449 -5.011 -0.477 1.00 67.56 176 PRO A N 1
ATOM 1387 C CA . PRO A 1 176 ? 6.004 -3.908 0.356 1.00 67.56 176 PRO A CA 1
ATOM 1388 C C . PRO A 1 176 ? 6.053 -4.374 1.805 1.00 67.56 176 PRO A C 1
ATOM 1390 O O . PRO A 1 176 ? 5.760 -5.540 2.095 1.00 67.56 176 PRO A O 1
ATOM 1393 N N . ASP A 1 177 ? 6.500 -3.496 2.700 1.00 83.62 177 ASP A N 1
ATOM 1394 C CA . ASP A 1 177 ? 6.455 -3.813 4.118 1.00 83.62 177 ASP A CA 1
ATOM 1395 C C . ASP A 1 177 ? 5.020 -4.207 4.491 1.00 83.62 177 ASP A C 1
ATOM 1397 O O . ASP A 1 177 ? 4.050 -3.779 3.860 1.00 83.62 177 ASP A O 1
ATOM 1401 N N . LEU A 1 178 ? 4.887 -5.080 5.485 1.00 86.00 178 LEU A N 1
ATOM 1402 C CA . LEU A 1 178 ? 3.594 -5.663 5.827 1.00 86.00 178 LEU A CA 1
ATOM 1403 C C . LEU A 1 178 ? 2.497 -4.596 6.067 1.00 86.00 178 LEU A C 1
ATOM 1405 O O . LEU A 1 178 ? 1.405 -4.777 5.529 1.00 86.00 178 LEU A O 1
ATOM 1409 N N . PRO A 1 179 ? 2.753 -3.472 6.776 1.00 87.88 179 PRO A N 1
ATOM 1410 C CA . PRO A 1 179 ? 1.795 -2.367 6.865 1.00 87.88 179 PRO A CA 1
ATOM 1411 C C . PRO A 1 179 ? 1.373 -1.787 5.509 1.00 87.88 179 PRO A C 1
ATOM 1413 O O . PRO A 1 179 ? 0.179 -1.608 5.277 1.00 87.88 179 PRO A O 1
ATOM 1416 N N . SER A 1 180 ? 2.316 -1.534 4.596 1.00 88.44 180 SER A N 1
ATOM 1417 C CA . SER A 1 180 ? 2.003 -1.062 3.239 1.00 88.44 180 SER A CA 1
ATOM 1418 C C . SER A 1 180 ? 1.146 -2.059 2.455 1.00 88.44 180 SER A C 1
ATOM 1420 O O . SER A 1 180 ? 0.217 -1.652 1.757 1.00 88.44 180 SER A O 1
ATOM 1422 N N . LEU A 1 181 ? 1.416 -3.362 2.596 1.00 89.12 181 LEU A N 1
ATOM 1423 C CA . LEU A 1 181 ? 0.622 -4.413 1.958 1.00 89.12 181 LEU A CA 1
ATOM 1424 C C . LEU A 1 181 ? -0.814 -4.447 2.507 1.00 89.12 181 LEU A C 1
ATOM 1426 O O . LEU A 1 181 ? -1.772 -4.487 1.735 1.00 89.12 181 LEU A O 1
ATOM 1430 N N . LEU A 1 182 ? -0.981 -4.365 3.829 1.00 93.94 182 LEU A N 1
ATOM 1431 C CA . LEU A 1 182 ? -2.304 -4.288 4.455 1.00 93.94 182 LEU A CA 1
ATOM 1432 C C . LEU A 1 182 ? -3.069 -3.043 3.992 1.00 93.94 182 LEU A C 1
ATOM 1434 O O . LEU A 1 182 ? -4.235 -3.147 3.614 1.00 93.94 182 LEU A O 1
ATOM 1438 N N . LEU A 1 183 ? -2.404 -1.886 3.938 1.00 94.50 183 LEU A N 1
ATOM 1439 C CA . LEU A 1 183 ? -3.030 -0.644 3.496 1.00 94.50 183 LEU A CA 1
ATOM 1440 C C . LEU A 1 183 ? -3.453 -0.707 2.021 1.00 94.50 183 LEU A C 1
ATOM 1442 O O . LEU A 1 183 ? -4.531 -0.216 1.691 1.00 94.50 183 LEU A O 1
ATOM 1446 N N . SER A 1 184 ? -2.672 -1.357 1.144 1.00 90.44 184 SER A N 1
ATOM 1447 C CA . SER A 1 184 ? -3.083 -1.578 -0.254 1.00 90.44 184 SER A CA 1
ATOM 1448 C C . SER A 1 184 ? -4.338 -2.448 -0.381 1.00 90.44 184 SER A C 1
ATOM 1450 O O . SER A 1 184 ? -5.152 -2.225 -1.274 1.00 90.44 184 SER A O 1
ATOM 1452 N N . GLU A 1 185 ? -4.553 -3.356 0.573 1.00 93.62 185 GLU A N 1
ATOM 1453 C CA . GLU A 1 185 ? -5.775 -4.158 0.709 1.00 93.62 185 GLU A CA 1
ATOM 1454 C C . GLU A 1 185 ? -6.878 -3.440 1.515 1.00 93.62 185 GLU A C 1
ATOM 1456 O O . GLU A 1 185 ? -7.906 -4.033 1.856 1.00 93.62 185 GLU A O 1
ATOM 1461 N N . ARG A 1 186 ? -6.689 -2.144 1.807 1.00 96.69 186 ARG A N 1
ATOM 1462 C CA . ARG A 1 186 ? -7.594 -1.276 2.582 1.00 96.69 186 ARG A CA 1
ATOM 1463 C C . ARG A 1 186 ? -7.819 -1.759 4.016 1.00 96.69 186 ARG A C 1
ATOM 1465 O O . ARG A 1 186 ? -8.915 -1.622 4.566 1.00 96.69 186 ARG A O 1
ATOM 1472 N N . ILE A 1 187 ? -6.777 -2.333 4.613 1.00 97.81 187 ILE A N 1
ATOM 1473 C CA . ILE A 1 187 ? -6.757 -2.818 5.991 1.00 97.81 187 ILE A CA 1
ATOM 1474 C C . ILE A 1 187 ? -5.888 -1.885 6.840 1.00 97.81 187 ILE A C 1
ATOM 1476 O O . ILE A 1 187 ? -4.694 -1.726 6.593 1.00 97.81 187 ILE A O 1
ATOM 1480 N N . VAL A 1 188 ? -6.488 -1.313 7.880 1.00 97.81 188 VAL A N 1
ATOM 1481 C CA . VAL A 1 188 ? -5.819 -0.580 8.958 1.00 97.81 188 VAL A CA 1
ATOM 1482 C C . VAL A 1 188 ? -5.691 -1.512 10.159 1.00 97.81 188 VAL A C 1
ATOM 1484 O O . VAL A 1 188 ? -6.686 -2.062 10.625 1.00 97.81 188 VAL A O 1
ATOM 1487 N N . TYR A 1 189 ? -4.474 -1.713 10.663 1.00 97.25 189 TYR A N 1
ATOM 1488 C CA . TYR A 1 189 ? -4.212 -2.606 11.794 1.00 97.25 189 TYR A CA 1
ATOM 1489 C C . TYR A 1 189 ? -3.863 -1.819 13.061 1.00 97.25 189 TYR A C 1
ATOM 1491 O O . TYR A 1 189 ? -2.874 -1.090 13.100 1.00 97.25 189 TYR A O 1
ATOM 1499 N N . ILE A 1 190 ? -4.658 -2.014 14.110 1.00 96.50 190 ILE A N 1
ATOM 1500 C CA . ILE A 1 190 ? -4.493 -1.423 15.437 1.00 96.50 190 ILE A CA 1
ATOM 1501 C C . ILE A 1 190 ? -4.024 -2.520 16.396 1.00 96.50 190 ILE A C 1
ATOM 1503 O O . ILE A 1 190 ? -4.831 -3.243 16.981 1.00 96.50 190 ILE A O 1
ATOM 1507 N N . GLY A 1 191 ? -2.704 -2.648 16.538 1.00 93.44 191 GLY A N 1
ATOM 1508 C CA . GLY A 1 191 ? -2.064 -3.630 17.425 1.00 93.44 191 GLY A CA 1
ATOM 1509 C C . GLY A 1 191 ? -1.404 -3.051 18.678 1.00 93.44 191 GLY A C 1
ATOM 1510 O O . GLY A 1 191 ? -0.896 -3.803 19.499 1.00 93.44 191 GLY A O 1
ATOM 1511 N N . TYR A 1 192 ? -1.362 -1.725 18.802 1.00 91.38 192 TYR A N 1
ATOM 1512 C CA . TYR A 1 192 ? -0.707 -1.011 19.900 1.00 91.38 192 TYR A CA 1
ATOM 1513 C C . TYR A 1 192 ? -1.740 -0.238 20.732 1.00 91.38 192 TYR A C 1
ATOM 1515 O O . TYR A 1 192 ? -2.871 -0.043 20.265 1.00 91.38 192 TYR A O 1
ATOM 1523 N N . PRO A 1 193 ? -1.388 0.205 21.954 1.00 90.06 193 PRO A N 1
ATOM 1524 C CA . PRO A 1 193 ? -2.219 1.132 22.716 1.00 90.06 193 PRO A CA 1
ATOM 1525 C C . PRO A 1 193 ? -2.577 2.377 21.897 1.00 90.06 193 PRO A C 1
ATOM 1527 O O . PRO A 1 193 ? -1.768 2.860 21.101 1.00 90.06 193 PRO A O 1
ATOM 1530 N N . ILE A 1 194 ? -3.800 2.884 22.065 1.00 90.38 194 ILE A N 1
ATOM 1531 C CA . ILE A 1 194 ? -4.271 4.075 21.352 1.00 90.38 194 ILE A CA 1
ATOM 1532 C C . ILE A 1 194 ? -3.645 5.302 22.007 1.00 90.38 194 ILE A C 1
ATOM 1534 O O . ILE A 1 194 ? -4.184 5.861 22.953 1.00 90.38 194 ILE A O 1
ATOM 1538 N N . GLN A 1 195 ? -2.481 5.684 21.502 1.00 87.12 195 GLN A N 1
ATOM 1539 C CA . GLN A 1 195 ? -1.759 6.894 21.886 1.00 87.12 195 GLN A CA 1
ATOM 1540 C C . GLN A 1 195 ? -1.850 7.920 20.760 1.00 87.12 195 GLN A C 1
ATOM 1542 O O . GLN A 1 195 ? -2.172 7.566 19.623 1.00 87.12 195 GLN A O 1
ATOM 1547 N N . GLN A 1 196 ? -1.462 9.164 21.031 1.00 87.94 196 GLN A N 1
ATOM 1548 C CA . GLN A 1 196 ? -1.516 10.250 20.051 1.00 87.94 196 GLN A CA 1
ATOM 1549 C C . GLN A 1 196 ? -0.841 9.889 18.712 1.00 87.94 196 GLN A C 1
ATOM 1551 O O . GLN A 1 196 ? -1.371 10.173 17.639 1.00 87.94 196 GLN A O 1
ATOM 1556 N N . THR A 1 197 ? 0.317 9.221 18.745 1.00 90.88 197 THR A N 1
ATOM 1557 C CA . THR A 1 197 ? 1.046 8.800 17.534 1.00 90.88 197 THR A CA 1
ATOM 1558 C C . THR A 1 197 ? 0.300 7.722 16.747 1.00 90.88 197 THR A C 1
ATOM 1560 O O . THR A 1 197 ? 0.219 7.803 15.519 1.00 90.88 197 THR A O 1
ATOM 1563 N N . VAL A 1 198 ? -0.280 6.740 17.442 1.00 92.38 198 VAL A N 1
ATOM 1564 C CA . VAL A 1 198 ? -1.094 5.675 16.839 1.00 92.38 198 VAL A CA 1
ATOM 1565 C C . VAL A 1 198 ? -2.373 6.262 16.253 1.00 92.38 198 VAL A C 1
ATOM 1567 O O . VAL A 1 198 ? -2.715 5.955 15.114 1.00 92.38 198 VAL A O 1
ATOM 1570 N N . ALA A 1 199 ? -3.041 7.161 16.973 1.00 93.62 199 ALA A N 1
ATOM 1571 C CA . ALA A 1 199 ? -4.250 7.819 16.503 1.00 93.62 199 ALA A CA 1
ATOM 1572 C C . ALA A 1 199 ? -3.992 8.695 15.276 1.00 93.62 199 ALA A C 1
ATOM 1574 O O . ALA A 1 199 ? -4.708 8.569 14.284 1.00 93.62 199 ALA A O 1
ATOM 1575 N N . HIS A 1 200 ? -2.921 9.497 15.276 1.00 95.25 200 HIS A N 1
ATOM 1576 C CA . HIS A 1 200 ? -2.508 10.256 14.095 1.00 95.25 200 HIS A CA 1
ATOM 1577 C C . HIS A 1 200 ? -2.258 9.348 12.882 1.00 95.25 200 HIS A C 1
ATOM 1579 O O . HIS A 1 200 ? -2.669 9.689 11.769 1.00 95.25 200 HIS A O 1
ATOM 1585 N N . LEU A 1 201 ? -1.617 8.189 13.075 1.00 95.94 201 LEU A N 1
ATOM 1586 C CA . LEU A 1 201 ? -1.368 7.234 11.996 1.00 95.94 201 LEU A CA 1
ATOM 1587 C C . LEU A 1 201 ? -2.668 6.620 11.465 1.00 95.94 201 LEU A C 1
ATOM 1589 O O . LEU A 1 201 ? -2.877 6.610 10.253 1.00 95.94 201 LEU A O 1
ATOM 1593 N N . VAL A 1 202 ? -3.545 6.152 12.356 1.00 97.50 202 VAL A N 1
ATOM 1594 C CA . VAL A 1 202 ? -4.844 5.564 11.997 1.00 97.50 202 VAL A CA 1
ATOM 1595 C C . VAL A 1 202 ? -5.691 6.581 11.235 1.00 97.50 202 VAL A C 1
ATOM 1597 O O . VAL A 1 202 ? -6.158 6.280 10.141 1.00 97.50 202 VAL A O 1
ATOM 1600 N N . ILE A 1 203 ? -5.821 7.807 11.746 1.00 97.94 203 ILE A N 1
ATOM 1601 C CA . ILE A 1 203 ? -6.561 8.890 11.082 1.00 97.94 203 ILE A CA 1
ATOM 1602 C C . ILE A 1 203 ? -5.978 9.177 9.694 1.00 97.94 203 ILE A C 1
ATOM 1604 O O . ILE A 1 203 ? -6.720 9.251 8.715 1.00 97.94 203 ILE A O 1
ATOM 1608 N N . SER A 1 204 ? -4.651 9.280 9.581 1.00 97.75 204 SER A N 1
ATOM 1609 C CA . SER A 1 204 ? -3.986 9.527 8.296 1.00 97.75 204 SER A CA 1
ATOM 1610 C C . SER A 1 204 ? -4.257 8.410 7.283 1.00 97.75 204 SER A C 1
ATOM 1612 O O . SER A 1 204 ? -4.515 8.689 6.112 1.00 97.75 204 SER A O 1
ATOM 1614 N N . GLN A 1 205 ? -4.230 7.149 7.723 1.00 97.62 205 GLN A N 1
ATOM 1615 C CA . GLN A 1 205 ? -4.531 5.992 6.877 1.00 97.62 205 GLN A CA 1
ATOM 1616 C C . GLN A 1 205 ? -6.000 5.976 6.440 1.00 97.62 205 GLN A C 1
ATOM 1618 O O . GLN A 1 205 ? -6.274 5.754 5.264 1.00 97.62 205 GLN A O 1
ATOM 1623 N N . LEU A 1 206 ? -6.936 6.266 7.346 1.00 97.81 206 LEU A N 1
ATOM 1624 C CA . LEU A 1 206 ? -8.366 6.345 7.039 1.00 97.81 206 LEU A CA 1
ATOM 1625 C C . LEU A 1 206 ? -8.672 7.425 5.991 1.00 97.81 206 LEU A C 1
ATOM 1627 O O . LEU A 1 206 ? -9.327 7.139 4.989 1.00 97.81 206 LEU A O 1
ATOM 1631 N N . LEU A 1 207 ? -8.135 8.636 6.169 1.00 97.38 207 LEU A N 1
ATOM 1632 C CA . LEU A 1 207 ? -8.307 9.737 5.214 1.00 97.38 207 LEU A CA 1
ATOM 1633 C C . LEU A 1 207 ? -7.676 9.426 3.851 1.00 97.38 207 LEU A C 1
ATOM 1635 O O . LEU A 1 207 ? -8.240 9.763 2.810 1.00 97.38 207 LEU A O 1
ATOM 1639 N N . TYR A 1 208 ? -6.520 8.757 3.839 1.00 96.88 208 TYR A N 1
ATOM 1640 C CA . TYR A 1 208 ? -5.892 8.306 2.599 1.00 96.88 208 TYR A CA 1
ATOM 1641 C C . TYR A 1 208 ? -6.758 7.280 1.853 1.00 96.88 208 TYR A C 1
ATOM 1643 O O . TYR A 1 208 ? -6.900 7.372 0.634 1.00 96.88 208 TYR A O 1
ATOM 1651 N N . LEU A 1 209 ? -7.354 6.322 2.567 1.00 96.88 209 LEU A N 1
ATOM 1652 C CA . LEU A 1 209 ? -8.202 5.291 1.967 1.00 96.88 209 LEU A CA 1
ATOM 1653 C C . LEU A 1 209 ? -9.518 5.848 1.410 1.00 96.88 209 LEU A C 1
ATOM 1655 O O . LEU A 1 209 ? -9.989 5.332 0.389 1.00 96.88 209 LEU A O 1
ATOM 1659 N N . ASP A 1 210 ? -10.087 6.883 2.035 1.00 94.88 210 ASP A N 1
ATOM 1660 C CA . ASP A 1 210 ? -11.240 7.620 1.491 1.00 94.88 210 ASP A CA 1
ATOM 1661 C C . ASP A 1 210 ? -10.850 8.388 0.219 1.00 94.88 210 ASP A C 1
ATOM 1663 O O . ASP A 1 210 ? -11.529 8.263 -0.800 1.00 94.88 210 ASP A O 1
ATOM 1667 N N . TYR A 1 211 ? -9.697 9.073 0.223 1.00 94.88 211 TYR A N 1
ATOM 1668 C CA . TYR A 1 211 ? -9.167 9.749 -0.968 1.00 94.88 211 TYR A CA 1
ATOM 1669 C C . TYR A 1 211 ? -8.904 8.786 -2.138 1.00 94.88 211 TYR A C 1
ATOM 1671 O O . TYR A 1 211 ? -9.222 9.112 -3.281 1.00 94.88 211 TYR A O 1
ATOM 1679 N N . ASP A 1 212 ? -8.325 7.609 -1.876 1.00 93.25 212 ASP A N 1
ATOM 1680 C CA . ASP A 1 212 ? -8.040 6.609 -2.915 1.00 93.25 212 ASP A CA 1
ATOM 1681 C C . ASP A 1 212 ? -9.325 6.060 -3.557 1.00 93.25 212 ASP A C 1
ATOM 1683 O O . ASP A 1 212 ? -9.386 5.844 -4.769 1.00 93.25 212 ASP A O 1
ATOM 1687 N N . SER A 1 213 ? -10.369 5.839 -2.754 1.00 92.38 213 SER A N 1
ATOM 1688 C CA . SER A 1 213 ? -11.664 5.367 -3.239 1.00 92.38 213 SER A CA 1
ATOM 1689 C C . SER A 1 213 ? -12.741 5.527 -2.167 1.00 92.38 213 SER A C 1
ATOM 1691 O O . SER A 1 213 ? -12.703 4.807 -1.171 1.00 92.38 213 SER A O 1
ATOM 1693 N N . GLN A 1 214 ? -13.783 6.314 -2.444 1.00 91.56 214 GLN A N 1
ATOM 1694 C CA . GLN A 1 214 ? -14.922 6.546 -1.535 1.00 91.56 214 GLN A CA 1
ATOM 1695 C C . GLN A 1 214 ? -15.993 5.436 -1.543 1.00 91.56 214 GLN A C 1
ATOM 1697 O O . GLN A 1 214 ? -16.868 5.423 -0.684 1.00 91.56 214 GLN A O 1
ATOM 1702 N N . GLU A 1 215 ? -15.937 4.486 -2.483 1.00 92.56 215 GLU A N 1
ATOM 1703 C CA . GLU A 1 215 ? -16.949 3.416 -2.602 1.00 92.56 215 GLU A CA 1
ATOM 1704 C C . GLU A 1 215 ? -16.547 2.122 -1.880 1.00 92.56 215 GLU A C 1
ATOM 1706 O O . GLU A 1 215 ? -17.374 1.413 -1.310 1.00 92.56 215 GLU A O 1
ATOM 1711 N N . LYS A 1 216 ? -15.255 1.781 -1.908 1.00 94.31 216 LYS A N 1
ATOM 1712 C CA . LYS A 1 216 ? -14.748 0.513 -1.367 1.00 94.31 216 LYS A CA 1
ATOM 1713 C C . LYS A 1 216 ? -14.703 0.528 0.165 1.00 94.31 216 LYS A C 1
ATOM 1715 O O . LYS A 1 216 ? -14.175 1.488 0.726 1.00 94.31 216 LYS A O 1
ATOM 1720 N N . PRO A 1 217 ? -15.133 -0.538 0.859 1.00 97.25 217 PRO A N 1
ATOM 1721 C CA . PRO A 1 217 ? -15.081 -0.579 2.316 1.00 97.25 217 PRO A CA 1
ATOM 1722 C C . PRO A 1 217 ? -13.641 -0.503 2.844 1.00 97.25 217 PRO A C 1
ATOM 1724 O O . PRO A 1 217 ? -12.684 -0.847 2.141 1.00 97.25 217 PRO A O 1
ATOM 1727 N N . ILE A 1 218 ? -13.503 -0.063 4.090 1.00 98.25 218 ILE A N 1
ATOM 1728 C CA . ILE A 1 218 ? -12.245 -0.024 4.842 1.00 98.25 218 ILE A CA 1
ATOM 1729 C C . ILE A 1 218 ? -12.352 -1.027 5.985 1.00 98.25 218 ILE A C 1
ATOM 1731 O O . ILE A 1 218 ? -13.374 -1.081 6.662 1.00 98.25 218 ILE A O 1
ATOM 1735 N N . LYS A 1 219 ? -11.314 -1.833 6.209 1.00 98.38 219 LYS A N 1
ATOM 1736 C CA . LYS A 1 219 ? -11.267 -2.791 7.319 1.00 98.38 219 LYS A CA 1
ATOM 1737 C C . LYS A 1 219 ? -10.349 -2.266 8.412 1.00 98.38 219 LYS A C 1
ATOM 1739 O O . LYS A 1 219 ? -9.209 -1.915 8.131 1.00 98.38 219 LYS A O 1
ATOM 1744 N N . ILE A 1 220 ? -10.819 -2.266 9.651 1.00 98.25 220 ILE A N 1
ATOM 1745 C CA . ILE A 1 220 ? -10.023 -1.978 10.841 1.00 98.25 220 ILE A CA 1
ATOM 1746 C C . ILE A 1 220 ? -9.883 -3.272 11.633 1.00 98.25 220 ILE A C 1
ATOM 1748 O O . ILE A 1 220 ? -10.854 -3.799 12.176 1.00 98.25 220 ILE A O 1
ATOM 1752 N N . TYR A 1 221 ? -8.666 -3.794 11.684 1.00 98.12 221 TYR A N 1
ATOM 1753 C CA . TYR A 1 221 ? -8.312 -4.966 12.473 1.00 98.12 221 TYR A CA 1
ATOM 1754 C C . TYR A 1 221 ? -7.786 -4.517 13.828 1.00 98.12 221 TYR A C 1
ATOM 1756 O O . TYR A 1 221 ? -6.840 -3.737 13.895 1.00 98.12 221 TYR A O 1
ATOM 1764 N N . ILE A 1 222 ? -8.398 -5.010 14.899 1.00 98.12 222 ILE A N 1
ATOM 1765 C CA . ILE A 1 222 ? -8.147 -4.560 16.265 1.00 98.12 222 ILE A CA 1
ATOM 1766 C C . ILE A 1 222 ? -7.591 -5.728 17.074 1.00 98.12 222 ILE A C 1
ATOM 1768 O O . ILE A 1 222 ? -8.209 -6.788 17.167 1.00 98.12 222 ILE A O 1
ATOM 1772 N N . ASN A 1 223 ? -6.411 -5.528 17.651 1.00 96.81 223 ASN A N 1
ATOM 1773 C CA . ASN A 1 223 ? -5.802 -6.421 18.626 1.00 96.81 223 ASN A CA 1
ATOM 1774 C C . ASN A 1 223 ? -4.961 -5.602 19.612 1.00 96.81 223 ASN A C 1
ATOM 1776 O O . ASN A 1 223 ? -3.734 -5.622 19.569 1.00 96.81 223 ASN A O 1
ATOM 1780 N N . SER A 1 224 ? -5.638 -4.836 20.461 1.00 94.56 224 SER A N 1
ATOM 1781 C CA . SER A 1 224 ? -5.021 -3.931 21.424 1.00 94.56 224 SER A CA 1
ATOM 1782 C C . SER A 1 224 ? -5.618 -4.164 22.809 1.00 94.56 224 SER A C 1
ATOM 1784 O O . SER A 1 224 ? -6.832 -4.061 23.010 1.00 94.56 224 SER A O 1
ATOM 1786 N N . ASP A 1 225 ? -4.757 -4.488 23.774 1.00 88.69 225 ASP A N 1
ATOM 1787 C CA . ASP A 1 225 ? -5.095 -4.483 25.203 1.00 88.69 225 ASP A CA 1
ATOM 1788 C C . ASP A 1 225 ? -5.019 -3.088 25.827 1.00 88.69 225 ASP A C 1
ATOM 1790 O O . ASP A 1 225 ? -5.417 -2.925 26.982 1.00 88.69 225 ASP A O 1
ATOM 1794 N N . ASN A 1 226 ? -4.556 -2.092 25.065 1.00 82.94 226 ASN A N 1
ATOM 1795 C CA . ASN A 1 226 ? -4.407 -0.715 25.511 1.00 82.94 226 ASN A CA 1
ATOM 1796 C C . ASN A 1 226 ? -3.656 -0.604 26.852 1.00 82.94 226 ASN A C 1
ATOM 1798 O O . ASN A 1 226 ? -4.060 0.145 27.745 1.00 82.94 226 ASN A O 1
ATOM 1802 N N . GLU A 1 227 ? -2.585 -1.389 27.018 1.00 70.31 227 GLU A N 1
ATOM 1803 C CA . GLU A 1 227 ? -1.769 -1.356 28.230 1.00 70.31 227 GLU A CA 1
ATOM 1804 C C . GLU A 1 227 ? -1.086 0.016 28.373 1.00 70.31 227 GLU A C 1
ATOM 1806 O O . GLU A 1 227 ? -0.272 0.420 27.543 1.00 70.31 227 GLU A O 1
ATOM 1811 N N . TYR A 1 228 ? -1.463 0.762 29.417 1.00 62.00 228 TYR A N 1
ATOM 1812 C CA . TYR A 1 228 ? -0.963 2.116 29.665 1.00 62.00 228 TYR A CA 1
ATOM 1813 C C . TYR A 1 228 ? 0.527 2.084 29.989 1.00 62.00 228 TYR A C 1
ATOM 1815 O O . TYR A 1 228 ? 0.952 1.441 30.954 1.00 62.00 228 TYR A O 1
ATOM 1823 N N . THR A 1 229 ? 1.321 2.858 29.258 1.00 56.97 229 THR A N 1
ATOM 1824 C CA . THR A 1 229 ? 2.674 3.176 29.704 1.00 56.97 229 THR A CA 1
ATOM 1825 C C . THR A 1 229 ? 2.577 4.237 30.804 1.00 56.97 229 THR A C 1
ATOM 1827 O O . THR A 1 229 ? 1.796 5.183 30.720 1.00 56.97 229 THR A O 1
ATOM 1830 N N . LYS A 1 230 ? 3.363 4.087 31.881 1.00 51.94 230 LYS A N 1
ATOM 1831 C CA . LYS A 1 230 ? 3.355 4.976 33.068 1.00 51.94 230 LYS A CA 1
ATOM 1832 C C . LYS A 1 230 ? 3.638 6.461 32.767 1.00 51.94 230 LYS A C 1
ATOM 1834 O O . LYS A 1 230 ? 3.580 7.279 33.681 1.00 51.94 230 LYS A O 1
ATOM 1839 N N . GLU A 1 231 ? 3.978 6.788 31.526 1.00 51.38 231 GLU A N 1
ATOM 1840 C CA . GLU A 1 231 ? 4.398 8.112 31.073 1.00 51.38 231 GLU A CA 1
ATOM 1841 C C . GLU A 1 231 ? 3.255 8.942 30.473 1.00 51.38 231 GLU A C 1
ATOM 1843 O O . GLU A 1 231 ? 3.430 10.138 30.243 1.00 51.38 231 GLU A O 1
ATOM 1848 N N . GLU A 1 232 ? 2.073 8.358 30.256 1.00 50.88 232 GLU A N 1
ATOM 1849 C CA . GLU A 1 232 ? 0.957 9.095 29.666 1.00 50.88 232 GLU A CA 1
ATOM 1850 C C . GLU A 1 232 ? 0.156 9.852 30.726 1.00 50.88 232 GLU A C 1
ATOM 1852 O O . GLU A 1 232 ? -0.502 9.286 31.603 1.00 50.88 232 GLU A O 1
ATOM 1857 N N . GLY A 1 233 ? 0.215 11.180 30.633 1.00 53.66 233 GLY A N 1
ATOM 1858 C CA . GLY A 1 233 ? -0.710 12.052 31.338 1.00 53.66 233 GLY A CA 1
ATOM 1859 C C . GLY A 1 233 ? -2.137 11.896 30.802 1.00 53.66 233 GLY A C 1
ATOM 1860 O O . GLY A 1 233 ? -2.343 11.783 29.604 1.00 53.66 233 GLY A O 1
ATOM 1861 N N . LEU A 1 234 ? -3.098 11.923 31.728 1.00 50.75 234 LEU A N 1
ATOM 1862 C CA . LEU A 1 234 ? -4.516 12.291 31.587 1.00 50.75 234 LEU A CA 1
ATOM 1863 C C . LEU A 1 234 ? -5.256 11.911 30.282 1.00 50.75 234 LEU A C 1
ATOM 1865 O O . LEU A 1 234 ? -5.133 12.626 29.305 1.00 50.75 234 LEU A O 1
ATOM 1869 N N . SER A 1 235 ? -6.160 10.918 30.315 1.00 56.34 235 SER A N 1
ATOM 1870 C CA . SER A 1 235 ? -7.290 10.700 29.365 1.00 56.34 235 SER A CA 1
ATOM 1871 C C . SER A 1 235 ? -7.015 10.787 27.845 1.00 56.34 235 SER A C 1
ATOM 1873 O O . SER A 1 235 ? -7.966 10.746 27.061 1.00 56.34 235 SER A O 1
ATOM 1875 N N . THR A 1 236 ? -5.758 10.883 27.411 1.00 69.31 236 THR A N 1
ATOM 1876 C CA . THR A 1 236 ? -5.356 11.125 26.019 1.00 69.31 236 THR A CA 1
ATOM 1877 C C . THR A 1 236 ? -5.877 10.025 25.119 1.00 69.31 236 THR A C 1
ATOM 1879 O O . THR A 1 236 ? -6.579 10.316 24.163 1.00 69.31 236 THR A O 1
ATOM 1882 N N . SER A 1 237 ? -5.680 8.769 25.520 1.00 80.69 237 SER A N 1
ATOM 1883 C CA . SER A 1 237 ? -6.125 7.601 24.754 1.00 80.69 237 SER A CA 1
ATOM 1884 C C . SER A 1 237 ? -7.629 7.562 24.461 1.00 80.69 237 SER A C 1
ATOM 1886 O O . SER A 1 237 ? -8.042 7.096 23.400 1.00 80.69 237 SER A O 1
ATOM 1888 N N . GLU A 1 238 ? -8.470 8.076 25.362 1.00 86.06 238 GLU A N 1
ATOM 1889 C CA . GLU A 1 238 ? -9.919 8.130 25.142 1.00 86.06 238 GLU A CA 1
ATOM 1890 C C . GLU A 1 238 ? -10.300 9.224 24.155 1.00 86.06 238 GLU A C 1
ATOM 1892 O O . GLU A 1 238 ? -11.120 8.994 23.270 1.00 86.06 238 GLU A O 1
ATOM 1897 N N . ILE A 1 239 ? -9.682 10.397 24.287 1.00 88.62 239 ILE A N 1
ATOM 1898 C CA . ILE A 1 239 ? -9.868 11.516 23.359 1.00 88.62 239 ILE A CA 1
ATOM 1899 C C . ILE A 1 239 ? -9.341 11.128 21.972 1.00 88.62 239 ILE A C 1
ATOM 1901 O O . ILE A 1 239 ? -10.001 11.366 20.968 1.00 88.62 239 ILE A O 1
ATOM 1905 N N . ASP A 1 240 ? -8.196 10.457 21.916 1.00 91.56 240 ASP A N 1
ATOM 1906 C CA . ASP A 1 240 ? -7.583 9.950 20.694 1.00 91.56 240 ASP A CA 1
ATOM 1907 C C . ASP A 1 240 ? -8.467 8.898 20.008 1.00 91.56 240 ASP A C 1
ATOM 1909 O O . ASP A 1 240 ? -8.643 8.935 18.789 1.00 91.56 240 ASP A O 1
ATOM 1913 N N . ALA A 1 241 ? -9.099 8.002 20.773 1.00 92.81 241 ALA 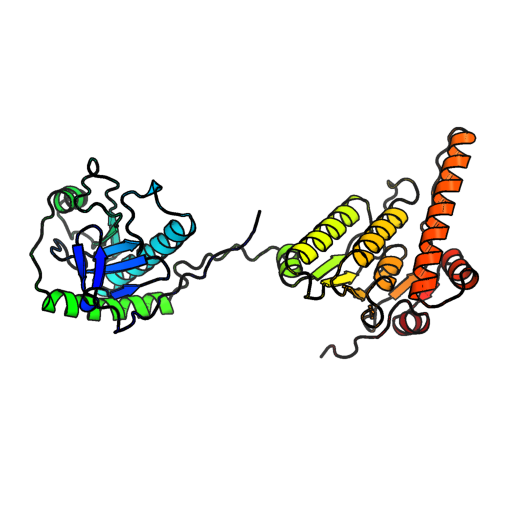A N 1
ATOM 1914 C CA . ALA A 1 241 ? -10.103 7.096 20.225 1.00 92.81 241 ALA A CA 1
ATOM 1915 C C . ALA A 1 241 ? -11.350 7.836 19.731 1.00 92.81 241 ALA A C 1
ATOM 1917 O O . ALA A 1 241 ? -11.830 7.516 18.647 1.00 92.81 241 ALA A O 1
ATOM 1918 N N . LEU A 1 242 ? -11.852 8.838 20.460 1.00 94.44 242 LEU A N 1
ATOM 1919 C CA . LEU A 1 242 ? -12.968 9.670 19.995 1.00 94.44 242 LEU A CA 1
ATOM 1920 C C . LEU A 1 242 ? -12.628 10.390 18.679 1.00 94.44 242 LEU A C 1
ATOM 1922 O O . LEU A 1 242 ? -13.454 10.402 17.773 1.00 94.44 242 LEU A O 1
ATOM 1926 N N . ASN A 1 243 ? -11.398 10.884 18.521 1.00 95.94 243 ASN A N 1
ATOM 1927 C CA . ASN A 1 243 ? -10.933 11.487 17.269 1.00 95.94 243 ASN A CA 1
ATOM 1928 C C . ASN A 1 243 ? -10.956 10.480 16.105 1.00 95.94 243 ASN A C 1
ATOM 1930 O O . ASN A 1 243 ? -11.368 10.820 14.997 1.00 95.94 243 ASN A O 1
ATOM 1934 N N . ILE A 1 244 ? -10.546 9.226 16.343 1.00 97.44 244 ILE A N 1
ATOM 1935 C CA . ILE A 1 244 ? -10.663 8.154 15.340 1.00 97.44 244 ILE A CA 1
ATOM 1936 C C . ILE A 1 244 ? -12.139 7.895 15.006 1.00 97.44 244 ILE A C 1
ATOM 1938 O O . ILE A 1 244 ? -12.478 7.756 13.833 1.00 97.44 244 ILE A O 1
ATOM 1942 N N . VAL A 1 245 ? -13.019 7.848 16.011 1.00 97.50 245 VAL A N 1
ATOM 1943 C CA . VAL A 1 245 ? -14.463 7.628 15.828 1.00 97.50 245 VAL A CA 1
ATOM 1944 C C . VAL A 1 245 ? -15.105 8.736 14.996 1.00 97.50 245 VAL A C 1
ATOM 1946 O O . VAL A 1 245 ? -15.882 8.441 14.090 1.00 97.50 245 VAL A O 1
ATOM 1949 N N . ASP A 1 246 ? -14.760 9.996 15.245 1.00 97.44 246 ASP A N 1
ATOM 1950 C CA . ASP A 1 246 ? -15.263 11.117 14.450 1.00 97.44 246 ASP A CA 1
ATOM 1951 C C . ASP A 1 246 ? -14.814 11.018 12.990 1.00 97.44 246 ASP A C 1
ATOM 1953 O O . ASP A 1 246 ? -15.610 11.262 12.083 1.00 97.44 246 ASP A O 1
ATOM 1957 N N . VAL A 1 247 ? -13.575 10.579 12.744 1.00 98.00 247 VAL A N 1
ATOM 1958 C CA . VAL A 1 247 ? -13.095 10.323 11.381 1.00 98.00 247 VAL A CA 1
ATOM 1959 C C . VAL A 1 247 ? -13.858 9.169 10.744 1.00 98.00 247 VAL A C 1
ATOM 1961 O O . VAL A 1 247 ? -14.311 9.335 9.620 1.00 98.00 247 VAL A O 1
ATOM 1964 N N . ILE A 1 248 ? -14.069 8.050 11.449 1.00 97.81 248 ILE A N 1
ATOM 1965 C CA . ILE A 1 248 ? -14.880 6.918 10.961 1.00 97.81 248 ILE A CA 1
ATOM 1966 C C . ILE A 1 248 ? -16.277 7.389 10.536 1.00 97.81 248 ILE A C 1
ATOM 1968 O O . ILE A 1 248 ? -16.732 7.027 9.456 1.00 97.81 248 ILE A O 1
ATOM 1972 N N . ASN A 1 249 ? -16.924 8.232 11.344 1.00 95.75 249 ASN A N 1
ATOM 1973 C CA . ASN A 1 249 ? -18.248 8.785 11.047 1.00 95.75 249 ASN A CA 1
ATOM 1974 C C . ASN A 1 249 ? -18.240 9.821 9.909 1.00 95.75 249 ASN A C 1
ATOM 1976 O O . ASN A 1 249 ? -19.279 10.069 9.299 1.00 95.75 249 ASN A O 1
ATOM 1980 N N . TYR A 1 250 ? -17.095 10.455 9.647 1.00 96.88 250 TYR A N 1
ATOM 1981 C CA . TYR A 1 250 ? -16.916 11.417 8.562 1.00 96.88 250 TYR A CA 1
ATOM 1982 C C . TYR A 1 250 ? -16.702 10.743 7.197 1.00 96.88 250 TYR A C 1
ATOM 1984 O O . TYR A 1 250 ? -17.078 11.321 6.173 1.00 96.88 250 TYR A O 1
ATOM 1992 N N . LEU A 1 251 ? -16.099 9.547 7.158 1.00 95.75 251 LEU A N 1
ATOM 1993 C CA . LEU A 1 251 ? -15.831 8.842 5.900 1.00 95.75 251 LEU A CA 1
ATOM 1994 C C . LEU A 1 251 ? -17.134 8.483 5.179 1.00 95.75 251 LEU A C 1
ATOM 1996 O O . LEU A 1 251 ? -18.143 8.154 5.799 1.00 95.75 251 LEU A O 1
ATOM 2000 N N . LYS A 1 252 ? -17.096 8.478 3.842 1.00 94.06 252 LYS A N 1
ATOM 2001 C CA . LYS A 1 252 ? -18.228 7.974 3.042 1.00 94.06 252 LYS A CA 1
ATOM 2002 C C . LYS A 1 252 ? -18.215 6.455 2.909 1.00 94.06 252 LYS A C 1
ATOM 2004 O O . LYS A 1 252 ? -19.242 5.853 2.605 1.00 94.06 252 LYS A O 1
ATOM 2009 N N . ASN A 1 253 ? -17.043 5.852 3.087 1.00 94.12 253 ASN A N 1
ATOM 2010 C CA . ASN A 1 253 ? -16.851 4.415 3.020 1.00 94.12 253 ASN A CA 1
ATOM 2011 C C . ASN A 1 253 ? -17.537 3.702 4.185 1.00 94.12 253 ASN A C 1
ATOM 2013 O O . ASN A 1 253 ? -17.494 4.163 5.323 1.00 94.12 253 ASN A O 1
ATOM 2017 N N . ASP A 1 254 ? -18.019 2.489 3.930 1.00 96.94 254 ASP A N 1
ATOM 2018 C CA . ASP A 1 254 ? -18.335 1.571 5.019 1.00 96.94 254 ASP A CA 1
ATOM 2019 C C . ASP A 1 254 ? -17.053 1.150 5.752 1.00 96.94 254 ASP A C 1
ATOM 2021 O O . ASP A 1 254 ? -16.087 0.691 5.130 1.00 96.94 254 ASP A O 1
ATOM 2025 N N . VAL A 1 255 ? -17.068 1.243 7.080 1.00 98.06 255 VAL A N 1
ATOM 2026 C CA . VAL A 1 255 ? -15.958 0.858 7.953 1.00 98.06 255 VAL A CA 1
ATOM 2027 C C . VAL A 1 255 ? -16.302 -0.447 8.661 1.00 98.06 255 VAL A C 1
ATOM 2029 O O . VAL A 1 255 ? -17.209 -0.524 9.485 1.00 98.06 255 VAL A O 1
ATOM 2032 N N . ILE A 1 256 ? -15.555 -1.492 8.327 1.00 98.38 256 ILE A N 1
ATOM 2033 C CA . ILE A 1 256 ? -15.675 -2.837 8.879 1.00 98.38 256 ILE A CA 1
ATOM 2034 C C . ILE A 1 256 ? -14.700 -2.962 10.046 1.00 98.38 256 ILE A C 1
ATOM 2036 O O . ILE A 1 256 ? -13.492 -2.910 9.831 1.00 98.38 256 ILE A O 1
ATOM 2040 N N . THR A 1 257 ? -15.186 -3.170 11.264 1.00 98.44 257 THR A N 1
ATOM 2041 C CA . THR A 1 257 ? -14.326 -3.372 12.441 1.00 98.44 257 THR A CA 1
ATOM 2042 C C . THR A 1 257 ? -14.260 -4.850 12.801 1.00 98.44 257 THR A C 1
ATOM 2044 O O . THR A 1 257 ? -15.274 -5.544 12.771 1.00 98.44 257 THR A O 1
ATOM 2047 N N . ILE A 1 258 ? -13.066 -5.360 13.115 1.00 98.19 258 ILE A N 1
ATOM 2048 C CA . ILE A 1 258 ? -12.865 -6.768 13.482 1.00 98.19 258 ILE A CA 1
ATOM 2049 C C . ILE A 1 258 ? -11.964 -6.867 14.712 1.00 98.19 258 ILE A C 1
ATOM 2051 O O . ILE A 1 258 ? -10.789 -6.505 14.645 1.00 98.19 258 ILE A O 1
ATOM 2055 N N . ASN A 1 259 ? -12.486 -7.405 15.817 1.00 97.94 259 ASN A N 1
ATOM 2056 C CA . ASN A 1 259 ? -11.669 -7.800 16.965 1.00 97.94 259 ASN A CA 1
ATOM 2057 C C . ASN A 1 259 ? -10.998 -9.151 16.683 1.00 97.94 259 ASN A C 1
ATOM 2059 O O . ASN A 1 259 ? -11.664 -10.187 16.630 1.00 97.94 259 ASN A O 1
ATOM 2063 N N . LEU A 1 260 ? -9.678 -9.136 16.505 1.00 97.06 260 LEU A N 1
ATOM 2064 C CA . LEU A 1 260 ? -8.880 -10.329 16.228 1.00 97.06 260 LEU A CA 1
ATOM 2065 C C . LEU A 1 260 ? -8.449 -11.074 17.496 1.00 97.06 260 LEU A C 1
ATOM 2067 O O . LEU A 1 260 ? -8.116 -12.254 17.428 1.00 97.06 260 LEU A O 1
ATOM 2071 N N . GLY A 1 261 ? -8.424 -10.403 18.645 1.00 95.69 261 GLY A N 1
ATOM 2072 C CA . GLY A 1 261 ? -7.887 -10.979 19.873 1.00 95.69 261 GLY A CA 1
ATOM 2073 C C . GLY A 1 261 ? -8.304 -10.188 21.097 1.00 95.69 261 GLY A C 1
ATOM 2074 O O . GLY A 1 261 ? -9.035 -10.707 21.936 1.00 95.69 261 GLY A O 1
ATOM 2075 N N . LYS A 1 262 ? -7.865 -8.934 21.197 1.00 95.88 262 LYS A N 1
ATOM 2076 C CA . LYS A 1 262 ? -8.240 -8.037 22.293 1.00 95.88 262 LYS A CA 1
ATOM 2077 C C . LYS A 1 262 ? -8.741 -6.697 21.762 1.00 95.88 262 LYS A C 1
ATOM 2079 O O . LYS A 1 262 ? -8.109 -6.095 20.897 1.00 95.88 262 LYS A O 1
ATOM 2084 N N . ALA A 1 263 ? -9.833 -6.201 22.331 1.00 96.56 263 ALA A N 1
ATOM 2085 C CA . ALA A 1 263 ? -10.303 -4.832 22.136 1.00 96.56 263 ALA A CA 1
ATOM 2086 C C . ALA A 1 263 ? -10.645 -4.230 23.500 1.00 96.56 263 ALA A C 1
ATOM 2088 O O . ALA A 1 263 ? -11.763 -4.379 23.992 1.00 96.56 263 ALA A O 1
ATOM 2089 N N . TYR A 1 264 ? -9.659 -3.632 24.170 1.00 94.12 264 TYR A N 1
ATOM 2090 C CA . TYR A 1 264 ? -9.812 -3.145 25.544 1.00 94.12 264 TYR A CA 1
ATOM 2091 C C . TYR A 1 264 ? -9.875 -1.615 25.613 1.00 94.12 264 TYR A C 1
ATOM 2093 O O . TYR A 1 264 ? -9.123 -0.915 24.935 1.00 94.12 264 TYR A O 1
ATOM 2101 N N . GLY A 1 265 ? -10.781 -1.094 26.446 1.00 91.12 265 GLY A N 1
ATOM 2102 C CA . GLY A 1 265 ? -10.936 0.338 26.708 1.00 91.12 265 GLY A CA 1
ATOM 2103 C C . GLY A 1 265 ? -11.181 1.138 25.417 1.00 91.12 265 GLY A C 1
ATOM 2104 O O . GLY A 1 265 ? -12.153 0.848 24.716 1.00 91.12 265 GLY A O 1
ATOM 2105 N N . PRO A 1 266 ? -10.309 2.098 25.053 1.00 92.06 266 PRO A N 1
ATOM 2106 C CA . PRO A 1 266 ? -10.401 2.861 23.804 1.00 92.06 266 PRO A CA 1
ATOM 2107 C C . PRO A 1 266 ? -10.568 2.001 22.540 1.00 92.06 266 PRO A C 1
ATOM 2109 O O . PRO A 1 266 ? -11.342 2.349 21.648 1.00 92.06 266 PRO A O 1
ATOM 2112 N N . ALA A 1 267 ? -9.922 0.832 22.474 1.00 95.25 267 ALA A N 1
ATOM 2113 C CA . ALA A 1 267 ? -10.057 -0.075 21.334 1.00 95.25 267 ALA A CA 1
ATOM 2114 C C . ALA A 1 267 ? -11.469 -0.691 21.223 1.00 95.25 267 ALA A C 1
ATOM 2116 O O . ALA A 1 267 ? -11.951 -0.913 20.112 1.00 95.25 267 ALA A O 1
ATOM 2117 N N . ALA A 1 268 ? -12.162 -0.913 22.348 1.00 95.44 268 ALA A N 1
ATOM 2118 C CA . ALA A 1 268 ? -13.557 -1.367 22.358 1.00 95.44 268 ALA A CA 1
ATOM 2119 C C . ALA A 1 268 ? -14.511 -0.295 21.802 1.00 95.44 268 ALA A C 1
ATOM 2121 O O . ALA A 1 268 ? -15.486 -0.618 21.126 1.00 95.44 268 ALA A O 1
ATOM 2122 N N . ILE A 1 269 ? -14.210 0.985 22.047 1.00 95.31 269 ILE A N 1
ATOM 2123 C CA . ILE A 1 269 ? -14.983 2.117 21.514 1.00 95.31 269 ILE A CA 1
ATOM 2124 C C . ILE A 1 269 ? -14.859 2.158 19.986 1.00 95.31 269 ILE A C 1
ATOM 2126 O O . ILE A 1 269 ? -15.865 2.280 19.285 1.00 95.31 269 ILE A O 1
ATOM 2130 N N . ILE A 1 270 ? -13.639 1.997 19.463 1.00 97.19 270 ILE A N 1
ATOM 2131 C CA . ILE A 1 270 ? -13.385 1.948 18.016 1.00 97.19 270 ILE A CA 1
ATOM 2132 C C . ILE A 1 270 ? -14.094 0.740 17.390 1.00 97.19 270 ILE A C 1
ATOM 2134 O O . ILE A 1 270 ? -14.751 0.895 16.364 1.00 97.19 270 ILE A O 1
ATOM 2138 N N . LEU A 1 271 ? -14.029 -0.440 18.026 1.00 97.88 271 LEU A N 1
ATOM 2139 C CA . LEU A 1 271 ? -14.749 -1.640 17.580 1.00 97.88 271 LEU A CA 1
ATOM 2140 C C . LEU A 1 271 ? -16.250 -1.364 17.403 1.00 97.88 271 LEU A C 1
ATOM 2142 O O . LEU A 1 271 ? -16.805 -1.651 16.341 1.00 97.88 271 LEU A O 1
ATOM 2146 N N . ALA A 1 272 ? -16.876 -0.762 18.416 1.00 97.31 272 ALA A N 1
ATOM 2147 C CA . ALA A 1 272 ? -18.305 -0.464 18.429 1.00 97.31 272 ALA A CA 1
ATOM 2148 C C . ALA A 1 272 ? -18.728 0.582 17.386 1.00 97.31 272 ALA A C 1
ATOM 2150 O O . ALA A 1 272 ? -19.890 0.593 16.980 1.00 97.31 272 ALA A O 1
ATOM 2151 N N . SER A 1 273 ? -17.788 1.425 16.949 1.00 97.31 273 SER A N 1
ATOM 2152 C CA . SER A 1 273 ? -18.020 2.551 16.035 1.00 97.31 273 SER A CA 1
ATOM 2153 C C . SER A 1 273 ? -17.932 2.184 14.551 1.00 97.31 273 SER A C 1
ATOM 2155 O O . SER A 1 273 ? -18.093 3.054 13.701 1.00 97.31 273 SER A O 1
ATOM 2157 N N . GLY A 1 274 ? -17.682 0.914 14.217 1.00 97.38 274 GLY A N 1
ATOM 2158 C CA . GLY A 1 274 ? -17.809 0.435 12.839 1.00 97.38 274 GLY A CA 1
ATOM 2159 C C . GLY A 1 274 ? -19.239 0.576 12.304 1.00 97.38 274 GLY A C 1
ATOM 2160 O O . GLY A 1 274 ? -20.199 0.709 13.066 1.00 97.38 274 GLY A O 1
ATOM 2161 N N . THR A 1 275 ? -19.394 0.512 10.982 1.00 97.50 275 THR A N 1
ATOM 2162 C CA . THR A 1 275 ? -20.703 0.601 10.327 1.00 97.50 275 THR A CA 1
ATOM 2163 C C . THR A 1 275 ? -21.653 -0.472 10.887 1.00 97.50 275 THR A C 1
ATOM 2165 O O . THR A 1 275 ? -21.272 -1.648 10.932 1.00 97.50 275 THR A O 1
ATOM 2168 N N . PRO A 1 276 ? -22.893 -0.120 11.287 1.00 96.44 276 PRO A N 1
ATOM 2169 C CA . PRO A 1 276 ? -23.852 -1.082 11.827 1.00 96.44 276 PRO A CA 1
ATOM 2170 C C . PRO A 1 276 ? -24.063 -2.293 10.907 1.00 96.44 276 PRO A C 1
ATOM 2172 O O . PRO A 1 276 ? -24.252 -2.151 9.699 1.00 96.44 276 PRO A O 1
ATOM 2175 N N . GLY A 1 277 ? -24.025 -3.499 11.473 1.00 96.00 277 GLY A N 1
ATOM 2176 C CA . GLY A 1 277 ? -24.100 -4.763 10.735 1.00 96.00 277 GLY A CA 1
ATOM 2177 C C . GLY A 1 277 ? -22.758 -5.269 10.187 1.00 96.00 277 GLY A C 1
ATOM 2178 O O . GLY A 1 277 ? -22.716 -6.371 9.629 1.00 96.00 277 GLY A O 1
ATOM 2179 N N . LYS A 1 278 ? -21.675 -4.492 10.336 1.00 97.19 278 LYS A N 1
ATOM 2180 C CA . LYS A 1 278 ? -20.320 -4.800 9.848 1.00 97.19 278 LYS A CA 1
ATOM 2181 C C . LYS A 1 278 ? -19.255 -4.785 10.951 1.00 97.19 278 LYS A C 1
ATOM 2183 O O . LYS A 1 278 ? -18.071 -4.604 10.663 1.00 97.19 278 LYS A O 1
ATOM 2188 N N . ARG A 1 279 ? -19.662 -4.980 12.205 1.00 98.12 279 ARG A N 1
ATOM 2189 C CA . ARG A 1 279 ? -18.767 -5.095 13.361 1.00 98.12 279 ARG A CA 1
ATOM 2190 C C . ARG A 1 279 ? -18.623 -6.566 13.725 1.00 98.12 279 ARG A C 1
ATOM 2192 O O . ARG A 1 279 ? -19.617 -7.253 13.962 1.00 98.12 279 ARG A O 1
ATOM 2199 N N . TYR A 1 280 ? -17.397 -7.062 13.760 1.00 97.81 280 TYR A N 1
ATOM 2200 C CA . TYR A 1 280 ? -17.114 -8.486 13.870 1.00 97.81 280 TYR A CA 1
ATOM 2201 C C . TYR A 1 280 ? -16.158 -8.800 15.015 1.00 97.81 280 TYR A C 1
ATOM 2203 O O . TYR A 1 280 ? -15.300 -7.999 15.385 1.00 97.81 280 TYR A O 1
ATOM 2211 N N . VAL A 1 281 ? -16.273 -10.014 15.540 1.00 98.00 281 VAL A N 1
ATOM 2212 C CA . VAL A 1 281 ? -15.356 -10.576 16.536 1.00 98.00 281 VAL A CA 1
ATOM 2213 C C . VAL A 1 281 ? -14.921 -11.973 16.112 1.00 98.00 281 VAL A C 1
ATOM 2215 O O . VAL A 1 281 ? -15.680 -12.698 15.463 1.00 98.00 281 VAL A O 1
ATOM 2218 N N . LEU A 1 282 ? -13.697 -12.367 16.463 1.00 97.00 282 LEU A N 1
ATOM 2219 C CA . LEU A 1 282 ? -13.262 -13.754 16.309 1.00 97.00 282 LEU A CA 1
ATOM 2220 C C . LEU A 1 282 ? -13.754 -14.619 17.483 1.00 97.00 282 LEU A C 1
ATOM 2222 O O . LEU A 1 282 ? -13.936 -14.106 18.587 1.00 97.00 282 LEU A O 1
ATOM 2226 N N . PRO A 1 283 ? -13.913 -15.946 17.309 1.00 95.12 283 PRO A N 1
ATOM 2227 C CA . PRO A 1 283 ? -14.506 -16.807 18.338 1.00 95.12 283 PRO A CA 1
ATOM 2228 C C . PRO A 1 283 ? -13.790 -16.763 19.695 1.00 95.12 283 PRO A C 1
ATOM 2230 O O . PRO A 1 283 ? -14.423 -16.928 20.733 1.00 95.12 283 PRO A O 1
ATOM 2233 N N . ARG A 1 284 ? -12.474 -16.518 19.697 1.00 94.62 284 ARG A N 1
ATOM 2234 C CA . ARG A 1 284 ? -11.627 -16.463 20.902 1.00 94.62 284 ARG A CA 1
ATOM 2235 C C . ARG A 1 284 ? -11.102 -15.057 21.210 1.00 94.62 284 ARG A C 1
ATOM 2237 O O . ARG A 1 284 ? -10.040 -14.929 21.813 1.00 94.62 284 ARG A O 1
ATOM 2244 N N . SER A 1 285 ? -11.799 -14.017 20.756 1.00 96.25 285 SER A N 1
ATOM 2245 C CA . SER A 1 285 ? -11.457 -12.639 21.109 1.00 96.25 285 SER A CA 1
ATOM 2246 C C . SER A 1 285 ? -12.160 -12.189 22.386 1.00 96.25 285 SER A C 1
ATOM 2248 O O . SER A 1 285 ? -13.289 -12.603 22.645 1.00 96.25 285 SER A O 1
ATOM 2250 N N . TYR A 1 286 ? -11.523 -11.285 23.123 1.00 96.88 286 TYR A N 1
ATOM 2251 C CA . TYR A 1 286 ? -12.057 -10.667 24.329 1.00 96.88 286 TYR A CA 1
ATOM 2252 C C . TYR A 1 286 ? -12.208 -9.158 24.151 1.00 96.88 286 TYR A C 1
ATOM 2254 O O . TYR A 1 286 ? -11.383 -8.494 23.510 1.00 96.88 286 TYR A O 1
ATOM 2262 N N . THR A 1 287 ? -13.244 -8.610 24.770 1.00 97.00 287 THR A N 1
ATOM 2263 C CA . THR A 1 287 ? -13.526 -7.176 24.809 1.00 97.00 287 THR A CA 1
ATOM 2264 C C . THR A 1 287 ? -13.570 -6.725 26.259 1.00 97.00 287 THR A C 1
ATOM 2266 O O . THR A 1 287 ? -14.140 -7.409 27.101 1.00 97.00 287 THR A O 1
ATOM 2269 N N . LEU A 1 288 ? -12.968 -5.579 26.567 1.00 94.62 288 LEU A N 1
ATOM 2270 C CA . LEU A 1 288 ? -13.036 -4.987 27.903 1.00 94.62 288 LEU A CA 1
ATOM 2271 C C . LEU A 1 288 ? -13.627 -3.595 27.789 1.00 94.62 288 LEU A C 1
ATOM 2273 O O . LEU A 1 288 ? -13.006 -2.704 27.205 1.00 94.62 288 LEU A O 1
ATOM 2277 N N . LEU A 1 289 ? -14.786 -3.395 28.406 1.00 92.00 289 LEU A N 1
ATOM 2278 C CA . LEU A 1 289 ? -15.376 -2.077 28.545 1.00 92.00 289 LEU A CA 1
ATOM 2279 C C . LEU A 1 289 ? -14.984 -1.482 29.897 1.00 92.00 289 LEU A C 1
ATOM 2281 O O . LEU A 1 289 ? -15.521 -1.858 30.936 1.00 92.00 289 LEU A O 1
ATOM 2285 N N . ARG A 1 290 ? -14.026 -0.556 29.892 1.00 87.75 290 ARG A N 1
ATOM 2286 C CA . ARG A 1 290 ? -13.579 0.165 31.088 1.00 87.75 290 ARG A CA 1
ATOM 2287 C C . ARG A 1 290 ? -13.122 1.558 30.706 1.00 87.75 290 ARG A C 1
ATOM 2289 O O . ARG A 1 290 ? -12.558 1.740 29.629 1.00 87.75 290 ARG A O 1
ATOM 2296 N N . GLN A 1 291 ? -13.285 2.503 31.622 1.00 83.06 291 GLN A N 1
ATOM 2297 C CA . GLN A 1 291 ? -12.579 3.763 31.504 1.00 83.06 291 GLN A CA 1
ATOM 2298 C C . GLN A 1 291 ? -11.098 3.610 31.860 1.00 83.06 291 GLN A C 1
ATOM 2300 O O . GLN A 1 291 ? -10.697 2.844 32.745 1.00 83.06 291 GLN A O 1
ATOM 2305 N N . SER A 1 292 ? -10.284 4.388 31.174 1.00 77.81 292 SER A N 1
ATOM 2306 C CA . SER A 1 292 ? -8.890 4.625 31.493 1.00 77.81 292 SER A CA 1
ATOM 2307 C C . SER A 1 292 ? -8.747 5.223 32.894 1.00 77.81 292 SER A C 1
ATOM 2309 O O . SER A 1 292 ? -9.442 6.190 33.217 1.00 77.81 292 SER A O 1
ATOM 2311 N N . PRO A 1 293 ? -7.847 4.702 33.746 1.00 73.31 293 PRO A N 1
ATOM 2312 C CA . PRO A 1 293 ? -7.528 5.361 35.000 1.00 73.31 293 PRO A CA 1
ATOM 2313 C C . PRO A 1 293 ? -6.873 6.711 34.692 1.00 73.31 293 PRO A C 1
ATOM 2315 O O . PRO A 1 293 ? -5.873 6.781 33.981 1.00 73.31 293 PRO A O 1
ATOM 2318 N N . ALA A 1 294 ? -7.431 7.789 35.235 1.00 71.50 294 ALA A N 1
ATOM 2319 C CA . ALA A 1 294 ? -6.840 9.114 35.132 1.00 71.50 294 ALA A CA 1
ATOM 2320 C C . ALA A 1 294 ? -5.986 9.393 36.374 1.00 71.50 294 ALA A C 1
ATOM 2322 O O . ALA A 1 294 ? -6.484 9.340 37.499 1.00 71.50 294 ALA A O 1
ATOM 2323 N N . THR A 1 295 ? -4.706 9.715 36.176 1.00 68.50 295 THR A N 1
ATOM 2324 C CA . THR A 1 295 ? -3.826 10.186 37.253 1.00 68.50 295 THR A CA 1
ATOM 2325 C C . THR A 1 295 ? -3.732 11.706 37.184 1.00 68.50 295 THR A C 1
ATOM 2327 O O . THR A 1 295 ? -3.310 12.251 36.165 1.00 68.50 295 THR A O 1
ATOM 2330 N N . ILE A 1 296 ? -4.105 12.395 38.264 1.00 68.69 296 ILE A N 1
ATOM 2331 C CA . ILE A 1 296 ? -3.961 13.851 38.387 1.00 68.69 296 ILE A CA 1
ATOM 2332 C C . ILE A 1 296 ? -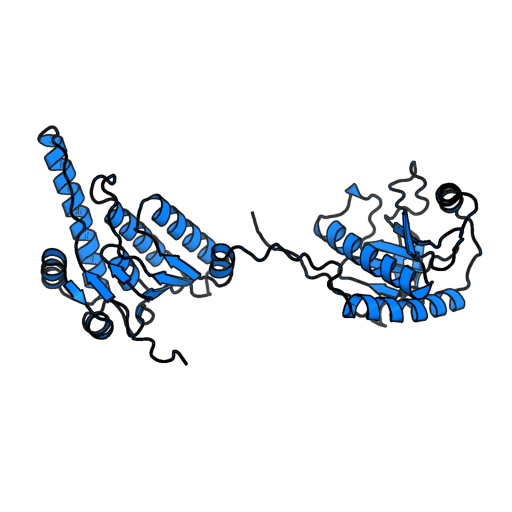2.754 14.125 39.288 1.00 68.69 296 ILE A C 1
ATOM 2334 O O . ILE A 1 296 ? -2.754 13.767 40.464 1.00 68.69 296 ILE A O 1
ATOM 2338 N N . SER A 1 297 ? -1.703 14.735 38.736 1.00 73.44 297 SER A N 1
ATOM 2339 C CA . SER A 1 297 ? -0.555 15.191 39.530 1.00 73.44 297 SER A CA 1
ATOM 2340 C C . SER A 1 297 ? -0.956 16.346 40.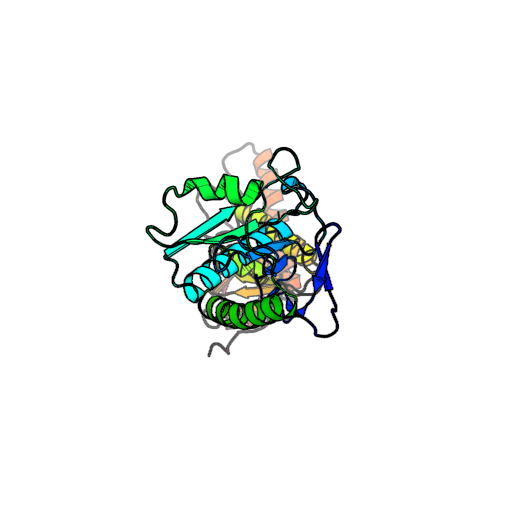452 1.00 73.44 297 SER A C 1
ATOM 2342 O O . SER A 1 297 ? -1.856 17.118 40.124 1.00 73.44 297 SER A O 1
ATOM 2344 N N . PHE A 1 298 ? -0.251 16.514 41.572 1.00 76.12 298 PHE A N 1
ATOM 2345 C CA . PHE A 1 298 ? -0.450 17.657 42.465 1.00 76.12 298 PHE A CA 1
ATOM 2346 C C . PHE A 1 298 ? -0.219 18.980 41.718 1.00 76.12 298 PHE A C 1
ATOM 2348 O O . PHE A 1 298 ? 0.870 19.221 41.196 1.00 76.12 298 PHE A O 1
ATOM 2355 N N . ARG A 1 299 ? -1.259 19.817 41.646 1.00 78.50 299 ARG A N 1
ATOM 2356 C CA . ARG A 1 299 ? -1.290 21.122 40.964 1.00 78.50 299 ARG A CA 1
ATOM 2357 C C . ARG A 1 299 ? -2.143 22.108 41.767 1.00 78.50 299 ARG A C 1
ATOM 2359 O O . ARG A 1 299 ? -2.690 21.748 42.810 1.00 78.50 299 ARG A O 1
ATOM 2366 N N . GLN A 1 300 ? -2.249 23.349 41.295 1.00 89.81 300 GLN A N 1
ATOM 2367 C CA . GLN A 1 300 ? -3.160 24.339 41.868 1.00 89.81 300 GLN A CA 1
ATOM 2368 C C . GLN A 1 300 ? -4.611 23.820 41.842 1.00 89.81 300 GLN A C 1
ATOM 2370 O O . GLN A 1 300 ? -4.997 23.079 40.942 1.00 89.81 300 GLN A O 1
ATOM 2375 N N . ALA A 1 301 ? -5.427 24.207 42.827 1.00 87.75 301 ALA A N 1
ATOM 2376 C CA . ALA A 1 301 ? -6.813 23.739 42.938 1.00 87.75 301 ALA A CA 1
ATOM 2377 C C . ALA A 1 301 ? -7.653 24.028 41.677 1.00 87.75 301 ALA A C 1
ATOM 2379 O O . ALA A 1 301 ? -8.431 23.176 41.257 1.00 87.75 301 ALA A O 1
ATOM 2380 N N . GLU A 1 302 ? -7.446 25.193 41.055 1.00 90.06 302 GLU A N 1
ATOM 2381 C CA . GLU A 1 302 ? -8.127 25.591 39.816 1.00 90.06 302 GLU A CA 1
ATOM 2382 C C . GLU A 1 302 ? -7.795 24.645 38.656 1.00 90.06 302 GLU A C 1
ATOM 2384 O O . GLU A 1 302 ? -8.687 24.132 37.984 1.00 90.06 302 GLU A O 1
ATOM 2389 N N . ASP A 1 303 ? -6.510 24.334 38.483 1.00 85.31 303 ASP A N 1
ATOM 2390 C CA . ASP A 1 303 ? -6.048 23.380 37.480 1.00 85.31 303 ASP A CA 1
ATOM 2391 C C . ASP A 1 303 ? -6.708 22.013 37.690 1.00 85.31 303 ASP A C 1
ATOM 2393 O O . ASP A 1 303 ? -7.231 21.425 36.748 1.00 85.31 303 ASP A O 1
ATOM 2397 N N . ILE A 1 304 ? -6.736 21.512 38.932 1.00 85.81 304 ILE A N 1
ATOM 2398 C CA . ILE A 1 304 ? -7.374 20.227 39.268 1.00 85.81 304 ILE A CA 1
ATOM 2399 C C . ILE A 1 304 ? -8.862 20.232 38.886 1.00 85.81 304 ILE A C 1
ATOM 2401 O O . ILE A 1 304 ? -9.357 19.229 38.361 1.00 85.81 304 ILE A O 1
ATOM 2405 N N . ALA A 1 305 ? -9.571 21.337 39.129 1.00 87.44 305 ALA A N 1
ATOM 2406 C CA . ALA A 1 305 ? -10.979 21.476 38.770 1.00 87.44 305 ALA A CA 1
ATOM 2407 C C . ALA A 1 305 ? -11.183 21.431 37.246 1.00 87.44 305 ALA A C 1
ATOM 2409 O O . ALA A 1 305 ? -12.011 20.651 36.772 1.00 87.44 305 ALA A O 1
ATOM 2410 N N . ILE A 1 306 ? -10.379 22.181 36.483 1.00 86.75 306 ILE A N 1
ATOM 2411 C CA . ILE A 1 306 ? -10.407 22.178 35.011 1.00 86.75 306 ILE A CA 1
ATOM 2412 C C . ILE A 1 306 ? -10.113 20.772 34.470 1.00 86.75 306 ILE A C 1
ATOM 2414 O O . ILE A 1 306 ? -10.866 20.253 33.648 1.00 86.75 306 ILE A O 1
ATOM 2418 N N . TYR A 1 307 ? -9.066 20.109 34.973 1.00 83.25 307 TYR A N 1
ATOM 2419 C CA . TYR A 1 307 ? -8.712 18.751 34.546 1.00 83.25 307 TYR A CA 1
ATOM 2420 C C . TYR A 1 307 ? -9.820 17.738 34.837 1.00 83.25 307 TYR A C 1
ATOM 2422 O O . TYR A 1 307 ? -10.082 16.849 34.026 1.00 83.25 307 TYR A O 1
ATOM 2430 N N . SER A 1 308 ? -10.484 17.870 35.985 1.00 85.25 308 SER A N 1
ATOM 2431 C CA . SER A 1 308 ? -11.603 17.001 36.349 1.00 85.25 308 SER A CA 1
ATOM 2432 C C . SER A 1 308 ? -12.791 17.187 35.402 1.00 85.25 308 SER A C 1
ATOM 2434 O O . SER A 1 308 ? -13.404 16.199 34.997 1.00 85.25 308 SER A O 1
ATOM 2436 N N . ASP A 1 309 ? -13.097 18.428 35.014 1.00 87.81 309 ASP A N 1
ATOM 2437 C CA . ASP A 1 309 ? -14.169 18.728 34.060 1.00 87.81 309 ASP A CA 1
ATOM 2438 C C . ASP A 1 309 ? -13.876 18.145 32.666 1.00 87.81 309 ASP A C 1
ATOM 2440 O O . ASP A 1 309 ? -14.749 17.514 32.070 1.00 87.81 309 ASP A O 1
ATOM 2444 N N . GLU A 1 310 ? -12.634 18.241 32.179 1.00 84.81 310 GLU A N 1
ATOM 2445 C CA . GLU A 1 310 ? -12.225 17.648 30.895 1.00 84.81 310 GLU A CA 1
ATOM 2446 C C . GLU A 1 310 ? -12.363 16.116 30.873 1.00 84.81 310 GLU A C 1
ATOM 2448 O O . GLU A 1 310 ? -12.937 15.555 29.935 1.00 84.81 310 GLU A O 1
ATOM 2453 N N . ILE A 1 311 ? -11.952 15.421 31.942 1.00 84.31 311 ILE A N 1
ATOM 2454 C CA . ILE A 1 311 ? -12.157 13.964 32.064 1.00 84.31 311 ILE A CA 1
ATOM 2455 C C . ILE A 1 311 ? -13.654 13.619 32.037 1.00 84.31 311 ILE A C 1
ATOM 2457 O O . ILE A 1 311 ? -14.071 12.637 31.416 1.00 84.31 311 ILE A O 1
ATOM 2461 N N . LEU A 1 312 ? -14.488 14.414 32.713 1.00 87.50 312 LEU A N 1
ATOM 2462 C CA . LEU A 1 312 ? -15.933 14.195 32.736 1.00 87.50 312 LEU A CA 1
ATOM 2463 C C . LEU A 1 312 ? -16.588 14.470 31.377 1.00 87.50 312 LEU A C 1
ATOM 2465 O O . LEU A 1 312 ? -17.531 13.759 31.017 1.00 87.50 312 LEU A O 1
ATOM 2469 N N . LYS A 1 313 ? -16.102 15.451 30.607 1.00 88.81 313 LYS A N 1
ATOM 2470 C CA . LYS A 1 313 ? -16.543 15.699 29.224 1.00 88.81 313 LYS A CA 1
ATOM 2471 C C . LYS A 1 313 ? -16.203 14.522 28.315 1.00 88.81 313 LYS A C 1
ATOM 2473 O O . LYS A 1 313 ? -17.103 14.017 27.644 1.00 88.81 313 LYS A O 1
ATOM 2478 N N . ALA A 1 314 ? -14.959 14.041 28.356 1.00 86.56 314 ALA A N 1
ATOM 2479 C CA . ALA A 1 314 ? -14.532 12.868 27.593 1.00 86.56 314 ALA A CA 1
ATOM 2480 C C . ALA A 1 314 ? -15.386 11.641 27.947 1.00 86.56 314 ALA A C 1
ATOM 2482 O O . ALA A 1 314 ? -15.965 11.010 27.063 1.00 86.56 314 ALA A O 1
ATOM 2483 N N . ARG A 1 315 ? -15.597 11.378 29.246 1.00 88.94 315 ARG A N 1
ATOM 2484 C CA . ARG A 1 315 ? -16.479 10.299 29.719 1.00 88.94 315 ARG A CA 1
ATOM 2485 C C . ARG A 1 315 ? -17.889 10.404 29.132 1.00 88.94 315 ARG A C 1
ATOM 2487 O O . ARG A 1 315 ? -18.422 9.407 28.653 1.00 88.94 315 ARG A O 1
ATOM 2494 N N . LYS A 1 316 ? -18.508 11.590 29.155 1.00 92.00 316 LYS A N 1
ATOM 2495 C CA . LYS A 1 316 ? -19.848 11.798 28.574 1.00 92.00 316 LYS A CA 1
ATOM 2496 C C . LYS A 1 316 ? -19.864 11.491 27.074 1.00 92.00 316 LYS A C 1
ATOM 2498 O O . LYS A 1 316 ? -20.797 10.843 26.608 1.00 92.00 316 LYS A O 1
ATOM 2503 N N . ALA A 1 317 ? -18.843 11.920 26.333 1.00 92.88 317 ALA A N 1
ATOM 2504 C CA . ALA A 1 317 ? -18.732 11.645 24.902 1.00 92.88 317 ALA A CA 1
ATOM 2505 C C . ALA A 1 317 ? -18.621 10.137 24.614 1.00 92.88 317 ALA A C 1
ATOM 2507 O O . ALA A 1 317 ? -19.379 9.620 23.796 1.00 92.88 317 ALA A O 1
ATOM 2508 N N . ILE A 1 318 ? -17.774 9.418 25.356 1.00 92.31 318 ILE A N 1
ATOM 2509 C CA . ILE A 1 318 ? -17.618 7.957 25.248 1.00 92.31 318 ILE A CA 1
ATOM 2510 C C . ILE A 1 318 ? -18.944 7.238 25.497 1.00 92.31 318 ILE A C 1
ATOM 2512 O O . ILE A 1 318 ? -19.361 6.399 24.699 1.00 92.31 318 ILE A O 1
ATOM 2516 N N . VAL A 1 319 ? -19.629 7.583 26.592 1.00 94.38 319 VAL A N 1
ATOM 2517 C CA . VAL A 1 319 ? -20.910 6.960 26.943 1.00 94.38 319 VAL A CA 1
ATOM 2518 C C . VAL A 1 319 ? -21.949 7.215 25.852 1.00 94.38 319 VAL A C 1
ATOM 2520 O O . VAL A 1 319 ? -22.680 6.298 25.493 1.00 94.38 319 VAL A O 1
ATOM 2523 N N . ASN A 1 320 ? -21.986 8.419 25.275 1.00 95.19 320 ASN A N 1
ATOM 2524 C CA . ASN A 1 320 ? -22.898 8.743 24.178 1.00 95.19 320 ASN A CA 1
ATOM 2525 C C . ASN A 1 320 ? -22.604 7.932 22.907 1.00 95.19 320 ASN A C 1
ATOM 2527 O O . ASN A 1 320 ? -23.541 7.478 22.251 1.00 95.19 320 ASN A O 1
ATOM 2531 N N . VAL A 1 321 ? -21.327 7.746 22.551 1.00 95.25 321 VAL A N 1
ATOM 2532 C CA . VAL A 1 321 ? -20.920 6.914 21.404 1.00 95.25 321 VAL A CA 1
ATOM 2533 C C . VAL A 1 321 ? -21.371 5.469 21.613 1.00 95.25 321 VAL A C 1
ATOM 2535 O O . VAL A 1 321 ? -22.051 4.902 20.761 1.00 95.25 321 VAL A O 1
ATOM 2538 N N . LEU A 1 322 ? -21.066 4.894 22.776 1.00 95.50 322 LEU A N 1
ATOM 2539 C CA . LEU A 1 322 ? -21.399 3.507 23.103 1.00 95.50 322 LEU A CA 1
ATOM 2540 C C . LEU A 1 322 ? -22.905 3.274 23.252 1.00 95.50 322 LEU A C 1
ATOM 2542 O O . LEU A 1 322 ? -23.414 2.264 22.779 1.00 95.50 322 LEU A O 1
ATOM 2546 N N . SER A 1 323 ? -23.631 4.210 23.864 1.00 96.62 323 SER A N 1
ATOM 2547 C CA . SER A 1 323 ? -25.093 4.156 23.985 1.00 96.62 323 SER A CA 1
ATOM 2548 C C . SER A 1 323 ? -25.753 4.051 22.609 1.00 96.62 323 SER A C 1
ATOM 2550 O O . SER A 1 323 ? -26.597 3.179 22.398 1.00 96.62 323 SER A O 1
ATOM 2552 N N . LYS A 1 324 ? -25.301 4.866 21.645 1.00 95.38 324 LYS A N 1
ATOM 2553 C CA . LYS A 1 324 ? -25.770 4.810 20.254 1.00 95.38 324 LYS A CA 1
ATOM 2554 C C . LYS A 1 324 ? -25.358 3.516 19.554 1.00 95.38 324 LYS A C 1
ATOM 2556 O O . LYS A 1 324 ? -26.187 2.901 18.894 1.00 95.38 324 LYS A O 1
ATOM 2561 N N . ALA A 1 325 ? -24.102 3.098 19.703 1.00 94.75 325 ALA A N 1
ATOM 2562 C CA . ALA A 1 325 ? -23.570 1.911 19.038 1.00 94.75 325 ALA A CA 1
ATOM 2563 C C . ALA A 1 325 ? -24.218 0.603 19.527 1.00 94.75 325 ALA A C 1
ATOM 2565 O O . ALA A 1 325 ? -24.477 -0.291 18.721 1.00 94.75 325 ALA A O 1
ATOM 2566 N N . CYS A 1 326 ? -24.490 0.492 20.829 1.00 94.50 326 CYS A N 1
ATOM 2567 C CA . CYS A 1 326 ? -25.079 -0.697 21.448 1.00 94.50 326 CYS A CA 1
ATOM 2568 C C . CYS A 1 326 ? -26.611 -0.637 21.549 1.00 94.50 326 CYS A C 1
ATOM 2570 O O . CYS A 1 326 ? -27.223 -1.631 21.933 1.00 94.50 326 CYS A O 1
ATOM 2572 N N . ASN A 1 327 ? -27.229 0.510 21.243 1.00 95.06 327 ASN A N 1
ATOM 2573 C CA . ASN A 1 327 ? -28.654 0.775 21.463 1.00 95.06 327 ASN A CA 1
ATOM 2574 C C . ASN A 1 327 ? -29.083 0.521 22.926 1.00 95.06 327 ASN A C 1
ATOM 2576 O O . ASN A 1 327 ? -30.020 -0.229 23.203 1.00 95.06 327 ASN A O 1
ATOM 2580 N N . LYS A 1 328 ? -28.346 1.122 23.867 1.00 95.00 328 LYS A N 1
ATOM 2581 C CA . LYS A 1 328 ? -28.533 0.970 25.321 1.00 95.00 328 LYS A CA 1
ATOM 2582 C C . LYS A 1 328 ? -28.612 2.319 26.016 1.00 95.00 328 LYS A C 1
ATOM 2584 O O . LYS A 1 328 ? -28.012 3.293 25.566 1.00 95.00 328 LYS A O 1
ATOM 2589 N N . GLU A 1 329 ? -29.301 2.361 27.148 1.00 96.06 329 GLU A N 1
ATOM 2590 C CA . GLU A 1 329 ? -29.436 3.574 27.952 1.00 96.06 329 GLU A CA 1
ATOM 2591 C C . GLU A 1 329 ? -28.097 3.990 28.584 1.00 96.06 329 GLU A C 1
ATOM 2593 O O . GLU A 1 329 ? -27.324 3.161 29.074 1.00 96.06 329 GLU A O 1
ATOM 2598 N N . THR A 1 330 ? -27.841 5.299 28.629 1.00 94.69 330 THR A N 1
ATOM 2599 C CA . THR A 1 330 ? -26.627 5.911 29.205 1.00 94.69 330 THR A CA 1
ATOM 2600 C C . THR A 1 330 ? -26.253 5.361 30.595 1.00 94.69 330 THR A C 1
ATOM 2602 O O . THR A 1 330 ? -25.070 5.082 30.810 1.00 94.69 330 THR A O 1
ATOM 2605 N N . PRO A 1 331 ? -27.190 5.157 31.549 1.00 94.25 331 PRO A N 1
ATOM 2606 C CA . PRO A 1 331 ? -26.853 4.613 32.866 1.00 94.25 331 PRO A CA 1
ATOM 2607 C C . PRO A 1 331 ? -26.338 3.168 32.832 1.00 94.25 331 PRO A C 1
ATOM 2609 O O . PRO A 1 331 ? -25.469 2.826 33.631 1.00 94.25 331 PRO A O 1
ATOM 2612 N N . GLU A 1 332 ? -26.831 2.334 31.908 1.00 93.56 332 GLU A N 1
ATOM 2613 C CA . GLU A 1 332 ? -26.383 0.941 31.764 1.00 93.56 332 GLU A CA 1
ATOM 2614 C C . GLU A 1 332 ? -24.928 0.896 31.285 1.00 93.56 332 GLU A C 1
ATOM 2616 O O . GLU A 1 332 ? -24.093 0.210 31.874 1.00 93.56 332 GLU A O 1
ATOM 2621 N N . ILE A 1 333 ? -24.603 1.692 30.262 1.00 94.12 333 ILE A N 1
ATOM 2622 C CA . ILE A 1 333 ? -23.234 1.827 29.752 1.00 94.12 333 ILE A CA 1
ATOM 2623 C C . ILE A 1 333 ? -22.292 2.343 30.848 1.00 94.12 333 ILE A C 1
ATOM 2625 O O . ILE A 1 333 ? -21.182 1.834 31.008 1.00 94.12 333 ILE A O 1
ATOM 2629 N N . LEU A 1 334 ? -22.734 3.334 31.625 1.00 91.81 334 LEU A N 1
ATOM 2630 C CA . LEU A 1 334 ? -21.922 3.937 32.677 1.00 91.81 334 LEU A CA 1
ATOM 2631 C C . LEU A 1 334 ? -21.593 2.950 33.812 1.00 91.81 334 LEU A C 1
ATOM 2633 O O . LEU A 1 334 ? -20.448 2.921 34.263 1.00 91.81 334 LEU A O 1
ATOM 2637 N N . ASP A 1 335 ? -22.553 2.132 34.263 1.00 91.12 335 ASP A N 1
ATOM 2638 C CA . ASP A 1 335 ? -22.296 1.109 35.294 1.00 91.12 335 ASP A CA 1
ATOM 2639 C C . ASP A 1 335 ? -21.261 0.078 34.816 1.00 91.12 335 ASP A C 1
ATOM 2641 O O . ASP A 1 335 ? -20.318 -0.235 35.549 1.00 91.12 335 ASP A O 1
ATOM 2645 N N . ARG A 1 336 ? -21.363 -0.366 33.555 1.00 90.31 336 ARG A N 1
ATOM 2646 C CA . ARG A 1 336 ? -20.407 -1.309 32.949 1.00 90.31 336 ARG A CA 1
ATOM 2647 C C . ARG A 1 336 ? -18.996 -0.728 32.852 1.00 90.31 336 ARG A C 1
ATOM 2649 O O . ARG A 1 336 ? -18.043 -1.355 33.309 1.00 90.31 336 ARG A O 1
ATOM 2656 N N . ILE A 1 337 ? -18.865 0.499 32.340 1.00 89.38 337 ILE A N 1
ATOM 2657 C CA . ILE A 1 337 ? -17.576 1.204 32.225 1.00 89.38 337 ILE A CA 1
ATOM 2658 C C . ILE A 1 337 ? -16.898 1.378 33.593 1.00 89.38 337 ILE A C 1
ATOM 2660 O O . ILE A 1 337 ? -15.676 1.238 33.689 1.00 89.38 337 ILE A O 1
ATOM 2664 N N . ASN A 1 338 ? -17.670 1.694 34.641 1.00 85.00 338 ASN A N 1
ATOM 2665 C CA . ASN A 1 338 ? -17.139 1.967 35.980 1.00 85.00 338 ASN A CA 1
ATOM 2666 C C . ASN A 1 338 ? -16.591 0.716 36.672 1.00 85.00 338 ASN A C 1
ATOM 2668 O O . ASN A 1 338 ? -15.571 0.792 37.355 1.00 85.00 338 ASN A O 1
ATOM 2672 N N . ARG A 1 339 ? -17.265 -0.428 36.517 1.00 82.19 339 ARG A N 1
ATOM 2673 C CA . ARG A 1 339 ? -16.820 -1.697 37.113 1.00 82.19 339 ARG A CA 1
ATOM 2674 C C . ARG A 1 339 ? -15.668 -2.326 36.331 1.00 82.19 339 ARG A C 1
ATOM 2676 O O . ARG A 1 339 ? -14.831 -2.998 36.929 1.00 82.19 339 ARG A O 1
ATOM 2683 N N . GLY A 1 340 ? -15.610 -2.059 35.025 1.00 85.69 340 GLY A N 1
ATOM 2684 C CA . GLY A 1 340 ? -14.767 -2.789 34.092 1.00 85.69 340 GLY A CA 1
ATOM 2685 C C . GLY A 1 340 ? -15.405 -4.135 33.774 1.00 85.69 340 GLY A C 1
ATOM 2686 O O . GLY A 1 340 ? -15.487 -5.001 34.642 1.00 85.69 340 GLY A O 1
ATOM 2687 N N . ASP A 1 341 ? -15.857 -4.303 32.538 1.00 91.31 341 ASP A N 1
ATOM 2688 C CA . ASP A 1 341 ? -16.595 -5.490 32.112 1.00 91.31 341 ASP A CA 1
ATOM 2689 C C . ASP A 1 341 ? -15.826 -6.257 31.037 1.00 91.31 341 ASP A C 1
ATOM 2691 O O . ASP A 1 341 ? -15.629 -5.749 29.930 1.00 91.31 341 ASP A O 1
ATOM 2695 N N . TYR A 1 342 ? -15.357 -7.456 31.386 1.00 94.00 342 TYR A N 1
ATOM 2696 C CA . TYR A 1 342 ? -14.718 -8.373 30.445 1.00 94.00 342 TYR A CA 1
ATOM 2697 C C . TYR A 1 342 ? -15.793 -9.222 29.786 1.00 94.00 342 TYR A C 1
ATOM 2699 O O . TYR A 1 342 ? -16.563 -9.878 30.477 1.00 94.00 342 TYR A O 1
ATOM 2707 N N . MET A 1 343 ? -15.795 -9.227 28.461 1.00 96.62 343 MET A N 1
ATOM 2708 C CA . MET A 1 343 ? -16.746 -9.961 27.644 1.00 96.62 343 MET A CA 1
ATOM 2709 C C . MET A 1 343 ? -15.998 -10.884 26.690 1.00 96.62 343 MET A C 1
ATOM 2711 O O . MET A 1 343 ? -15.050 -10.461 26.016 1.00 96.62 343 MET A O 1
ATOM 2715 N N . ASP A 1 344 ? -16.435 -12.134 26.601 1.00 97.44 344 ASP A N 1
ATOM 2716 C CA . ASP A 1 344 ? -16.048 -13.013 25.502 1.00 97.44 344 ASP A CA 1
ATOM 2717 C C . ASP A 1 344 ? -16.708 -12.588 24.172 1.00 97.44 344 ASP A C 1
ATOM 2719 O O . ASP A 1 344 ? -17.408 -11.571 24.082 1.00 97.44 344 ASP A O 1
ATOM 2723 N N . SER A 1 345 ? -16.452 -13.329 23.094 1.00 97.00 345 SER A N 1
ATOM 2724 C CA . SER A 1 345 ? -16.985 -13.021 21.763 1.00 97.00 345 SER A CA 1
ATOM 2725 C C . SER A 1 345 ? -18.520 -13.032 21.717 1.00 97.00 345 SER A C 1
ATOM 2727 O O . SER A 1 345 ? -19.118 -12.166 21.074 1.00 97.00 345 SER A O 1
ATOM 2729 N N . GLN A 1 346 ? -19.166 -13.951 22.437 1.00 97.25 346 GLN A N 1
ATOM 2730 C CA . GLN A 1 346 ? -20.620 -14.072 22.475 1.00 97.25 346 GLN A CA 1
ATOM 2731 C C . GLN A 1 346 ? -21.247 -12.965 23.319 1.00 97.25 346 GLN A C 1
ATOM 2733 O O . GLN A 1 346 ? -22.220 -12.341 22.894 1.00 97.25 346 GLN A O 1
ATOM 2738 N N . GLU A 1 347 ? -20.676 -12.682 24.485 1.00 97.50 347 GLU A N 1
ATOM 2739 C CA . GLU A 1 347 ? -21.087 -11.583 25.353 1.00 97.50 347 GLU A CA 1
ATOM 2740 C C . GLU A 1 347 ? -20.913 -10.230 24.655 1.00 97.50 347 GLU A C 1
ATOM 2742 O O . GLU A 1 347 ? -21.814 -9.396 24.717 1.00 97.50 347 GLU A O 1
ATOM 2747 N N . THR A 1 348 ? -19.818 -10.039 23.910 1.00 97.31 348 THR A N 1
ATOM 2748 C CA . THR A 1 348 ? -19.554 -8.811 23.138 1.00 97.31 348 THR A CA 1
ATOM 2749 C C . THR A 1 348 ? -20.659 -8.551 22.109 1.00 97.31 348 THR A C 1
ATOM 2751 O O . THR A 1 348 ? -21.141 -7.420 21.983 1.00 97.31 348 THR A O 1
ATOM 2754 N N . VAL A 1 349 ? -21.081 -9.592 21.381 1.00 97.38 349 VAL A N 1
ATOM 2755 C CA . VAL A 1 349 ? -22.172 -9.495 20.399 1.00 97.38 349 VAL A CA 1
ATOM 2756 C C . VAL A 1 349 ? -23.516 -9.277 21.093 1.00 97.38 349 VAL A C 1
ATOM 2758 O O . VAL A 1 349 ? -24.259 -8.373 20.721 1.00 97.38 349 VAL A O 1
ATOM 2761 N N . ASN A 1 350 ? -23.807 -10.034 22.154 1.00 97.00 350 ASN A N 1
ATOM 2762 C CA . ASN A 1 350 ? -25.052 -9.902 22.919 1.00 97.00 350 ASN A CA 1
ATOM 2763 C C . ASN A 1 350 ? -25.209 -8.511 23.550 1.00 97.00 350 ASN A C 1
ATOM 2765 O O . ASN A 1 350 ? -26.323 -8.000 23.672 1.00 97.00 350 ASN A O 1
ATOM 2769 N N . PHE A 1 351 ? -24.101 -7.893 23.962 1.00 95.88 351 PHE A N 1
ATOM 2770 C CA . PHE A 1 351 ? -24.094 -6.546 24.520 1.00 95.88 351 PHE A CA 1
ATOM 2771 C C . PHE A 1 351 ? -24.245 -5.453 23.446 1.00 95.88 351 PHE A C 1
ATOM 2773 O O . PHE A 1 351 ? -24.665 -4.344 23.772 1.00 95.88 351 PHE A O 1
ATOM 2780 N N . GLY A 1 352 ? -23.956 -5.758 22.175 1.00 95.94 352 GLY A N 1
ATOM 2781 C CA . GLY A 1 352 ? -24.124 -4.845 21.039 1.00 95.94 352 GLY A CA 1
ATOM 2782 C C . GLY A 1 352 ? -22.864 -4.081 20.620 1.00 95.94 352 GLY A C 1
ATOM 2783 O O . GLY A 1 352 ? -22.957 -3.162 19.808 1.00 95.94 352 GLY A O 1
ATOM 2784 N N . LEU A 1 353 ? -21.686 -4.455 21.137 1.00 96.31 353 LEU A N 1
ATOM 2785 C CA . LEU A 1 353 ? -20.396 -3.880 20.714 1.00 96.31 353 LEU A CA 1
ATOM 2786 C C . LEU A 1 353 ? -19.941 -4.415 19.352 1.00 96.31 353 LEU A C 1
ATOM 2788 O O . LEU A 1 353 ? -19.153 -3.771 18.664 1.00 96.31 353 LEU A O 1
ATOM 2792 N N . ALA A 1 354 ? -20.437 -5.587 18.966 1.00 97.56 354 ALA A N 1
ATOM 2793 C CA . ALA A 1 354 ? -20.243 -6.180 17.655 1.00 97.56 354 ALA A CA 1
ATOM 2794 C C . ALA A 1 354 ? -21.542 -6.830 17.168 1.00 97.56 354 ALA A C 1
ATOM 2796 O O . ALA A 1 354 ? -22.440 -7.107 17.957 1.00 97.56 354 ALA A O 1
ATOM 2797 N N . ASP A 1 355 ? -21.639 -7.080 15.865 1.00 97.50 355 ASP A N 1
ATOM 2798 C CA . ASP A 1 355 ? -22.839 -7.628 15.236 1.00 97.50 355 ASP A CA 1
ATOM 2799 C C . ASP A 1 355 ? -22.770 -9.149 15.065 1.00 97.50 355 ASP A C 1
ATOM 2801 O O . ASP A 1 355 ? -23.794 -9.825 15.165 1.00 97.50 355 ASP A O 1
ATOM 2805 N N . LYS A 1 356 ? -21.589 -9.700 14.744 1.00 96.75 356 LYS A N 1
ATOM 2806 C CA . LYS A 1 356 ? -21.434 -11.127 14.410 1.00 96.75 356 LYS A CA 1
ATOM 2807 C C . LYS A 1 356 ? -20.086 -11.703 14.837 1.00 96.75 356 LYS A C 1
ATOM 2809 O O . LYS A 1 356 ? -19.058 -11.028 14.776 1.00 96.75 356 LYS A O 1
ATOM 2814 N N . ILE A 1 357 ? -20.094 -12.992 15.169 1.00 96.75 357 ILE A N 1
ATOM 2815 C CA . ILE A 1 357 ? -18.886 -13.808 15.334 1.00 96.75 357 ILE A CA 1
ATOM 2816 C C . ILE A 1 357 ? -18.505 -14.395 13.966 1.00 96.75 357 ILE A C 1
ATOM 2818 O O . ILE A 1 357 ? -19.365 -14.902 13.247 1.00 96.75 357 ILE A O 1
ATOM 2822 N N . LEU A 1 358 ? -17.231 -14.308 13.576 1.00 93.31 358 LEU A N 1
ATOM 2823 C CA . LEU A 1 358 ? -16.727 -14.921 12.341 1.00 93.31 358 LEU A CA 1
ATOM 2824 C C . LEU A 1 358 ? -16.363 -16.391 12.597 1.00 93.31 358 LEU A C 1
ATOM 2826 O O . LEU A 1 358 ? -15.282 -16.686 13.103 1.00 93.31 358 LEU A O 1
ATOM 2830 N N . GLU A 1 359 ? -17.272 -17.308 12.264 1.00 79.62 359 GLU A N 1
ATOM 2831 C CA . GLU A 1 359 ? -17.094 -18.754 12.491 1.00 79.62 359 GLU A CA 1
ATOM 2832 C C . GLU A 1 359 ? -16.418 -19.488 11.313 1.00 79.62 359 GLU A C 1
ATOM 2834 O O . GLU A 1 359 ? -15.800 -20.532 11.516 1.00 79.62 359 GLU A O 1
ATOM 2839 N N . ASP A 1 360 ? -16.445 -18.921 10.100 1.00 62.12 360 ASP A N 1
ATOM 2840 C CA . ASP A 1 360 ? -15.885 -19.526 8.877 1.00 62.12 360 ASP A CA 1
ATOM 2841 C C . ASP A 1 360 ? -14.366 -19.314 8.728 1.00 62.12 360 ASP A C 1
ATOM 2843 O O . ASP A 1 360 ? -13.875 -18.820 7.711 1.00 62.12 360 ASP A O 1
ATOM 2847 N N . ILE A 1 361 ? -13.591 -19.706 9.739 1.00 51.38 361 ILE A N 1
ATOM 2848 C CA . ILE A 1 361 ? -12.140 -19.867 9.585 1.00 51.38 361 ILE A CA 1
ATOM 2849 C C . ILE A 1 361 ? -11.884 -21.342 9.267 1.00 51.38 361 ILE A C 1
ATOM 2851 O O . ILE A 1 361 ? -11.631 -22.145 10.165 1.00 51.38 361 ILE A O 1
ATOM 2855 N N . LYS A 1 362 ? -12.034 -21.707 7.990 1.00 31.42 362 LYS A N 1
ATOM 2856 C CA . LYS A 1 362 ? -11.559 -22.999 7.475 1.00 31.42 362 LYS A CA 1
ATOM 2857 C C . LYS A 1 362 ? -10.069 -22.966 7.187 1.00 31.42 362 LYS A C 1
ATOM 2859 O O . LYS A 1 362 ? -9.619 -21.966 6.583 1.00 31.42 362 LYS A O 1
#

pLDDT: mean 88.35, std 13.43, range [31.42, 98.44]

Radius of gyration: 32.75 Å; chains: 1; bounding box: 71×49×91 Å